Protein AF-A0A7S4MBF4-F1 (afdb_monomer)

Solvent-accessible surface area (backbone atoms only — not comparable to full-atom values): 22181 Å² total; per-residue (Å²): 135,87,85,86,87,81,86,84,89,86,88,86,78,94,76,90,80,79,89,79,80,79,83,77,77,57,89,71,60,64,65,61,73,73,67,73,90,85,76,79,73,52,71,66,57,55,54,51,50,56,58,50,60,76,66,58,73,81,73,91,73,77,92,70,84,78,54,84,60,64,66,53,53,63,68,60,72,78,72,86,78,97,71,60,81,76,58,54,56,60,49,53,54,55,48,51,53,26,52,52,51,59,34,67,72,44,65,94,79,44,48,67,54,55,48,52,41,38,51,69,78,41,70,90,53,80,88,62,77,72,34,63,58,41,31,75,47,39,20,32,95,39,40,41,60,70,76,66,31,73,77,22,17,38,43,20,55,53,41,45,39,48,35,59,70,77,65,42,65,52,65,59,51,43,67,32,96,72,70,50,44,51,44,50,49,39,31,43,45,39,34,28,53,33,25,24,59,66,41,40,94,69,79,90,82,53,99,52,69,46,74,61,61,56,71,68,49,42,50,41,50,54,52,41,42,51,53,56,49,59,61,34,72,78,67,76,79,72,62,93,57,46,64,56,46,52,49,40,46,30,48,48,49,42,50,49,59,51,57,73,64,52,78,80,50,96,86,56,68,69,75,76,48,47,69,54,54,51,51,51,50,53,51,48,54,68,62,39,58,77,67,55,64,82,80,56,45,72,68,61,49,44,50,53,54,49,55,87,66,91,65,72,80,72,84,69,72,77,90,81,78,94,76,93,72,89,82,77,88,77,89,68,86,76,51,70,69,56,59,57,56,71,61,52,79,94,82,74,82,83,81,130

Radius of gyration: 29.99 Å; Cα contacts (8 Å, |Δi|>4): 267; chains: 1; bounding box: 115×47×91 Å

Foldseek 3Di:
DDDDDDDDDDDDDDDDDDDDDDPPDPPVVVVVVPDDDPPCPDPVVVVVVVVVVVPCPDDPDDDDPPPPVVVVVVVVPPDDDDDDPVVVVLVVLLVVLLVVQVAADDCVPQVVLQQLLCCLQPVPDHDDQQDCCCCQQQNAPHSHNSVVCPQRGSVLSVLLSLCSVQFDPSCCVRVVPLRDNLSNLSSLLSNLVCQQLVSDDDDPDDLSHAHHADPVLNVLLSVQLVVVCVVCVVVVDDDSPVLSSLLSNLLSVLLVVVSVVPDPDVPDRSVVCSSVSSVVSSVQVRLQSVVQDPNDDSVSSSVSSNDDDPPPPPPPPPPDDDDDDDDDDDPDPPPVVNVSVVSDDPDDDDDD

Nearest PDB structures (foldseek):
  6n4n-assembly1_F  TM=2.684E-01  e=3.916E-01  synthetic construct
  6xss-assembly1_A  TM=2.206E-01  e=3.225E+00  synthetic construct

Mean predicted aligned error: 15.58 Å

Structure (mmCIF, N/CA/C/O backbone):
data_AF-A0A7S4MBF4-F1
#
_entry.id   AF-A0A7S4MBF4-F1
#
loop_
_atom_site.group_PDB
_atom_site.id
_atom_site.type_symbol
_atom_site.label_atom_id
_atom_site.label_alt_id
_atom_site.label_comp_id
_atom_site.label_asym_id
_atom_site.label_entity_id
_atom_site.label_seq_id
_atom_site.pdbx_PDB_ins_code
_atom_site.Cartn_x
_atom_site.Cartn_y
_atom_site.Cartn_z
_atom_site.occupancy
_atom_site.B_iso_or_equiv
_atom_site.auth_seq_id
_atom_site.auth_comp_id
_atom_site.auth_asym_id
_atom_site.auth_atom_id
_atom_site.pdbx_PDB_model_num
ATOM 1 N N . ASN A 1 1 ? -84.525 -18.326 -4.388 1.00 41.97 1 ASN A N 1
ATOM 2 C CA . ASN A 1 1 ? -83.470 -19.337 -4.591 1.00 41.97 1 ASN A CA 1
ATOM 3 C C . ASN A 1 1 ? -82.241 -18.924 -3.801 1.00 41.97 1 ASN A C 1
ATOM 5 O O . ASN A 1 1 ? -81.716 -17.861 -4.086 1.00 41.97 1 ASN A O 1
ATOM 9 N N . ALA A 1 2 ? -81.863 -19.766 -2.834 1.00 41.44 2 ALA A N 1
ATOM 10 C CA . ALA A 1 2 ? -80.674 -19.737 -1.968 1.00 41.44 2 ALA A CA 1
ATOM 11 C C . ALA A 1 2 ? -80.512 -18.583 -0.943 1.00 41.44 2 ALA A C 1
ATOM 13 O O . ALA A 1 2 ? -80.635 -17.404 -1.248 1.00 41.44 2 ALA A O 1
ATOM 14 N N . GLN A 1 3 ? -80.263 -19.007 0.301 1.00 43.16 3 GLN A N 1
ATOM 15 C CA . GLN A 1 3 ? -80.214 -18.291 1.586 1.00 43.16 3 GLN A CA 1
ATOM 16 C C . GLN A 1 3 ? -78.870 -17.578 1.848 1.00 43.16 3 GLN A C 1
ATOM 18 O O . GLN A 1 3 ? -77.853 -18.014 1.313 1.00 43.16 3 GLN A O 1
ATOM 23 N N . PRO A 1 4 ? -78.807 -16.646 2.821 1.00 53.94 4 PRO A N 1
ATOM 24 C CA . PRO A 1 4 ? -77.643 -16.463 3.683 1.00 53.94 4 PRO A CA 1
ATOM 25 C C . PRO A 1 4 ? -77.884 -17.093 5.070 1.00 53.94 4 PRO A C 1
ATOM 27 O O . PRO A 1 4 ? -78.932 -16.901 5.693 1.00 53.94 4 PRO A O 1
ATOM 30 N N . ALA A 1 5 ? -76.909 -17.870 5.543 1.00 52.69 5 ALA A N 1
ATOM 31 C CA . ALA A 1 5 ? -76.924 -18.529 6.846 1.00 52.69 5 ALA A CA 1
ATOM 32 C C . ALA A 1 5 ? -76.371 -17.624 7.962 1.00 52.69 5 ALA A C 1
ATOM 34 O O . ALA A 1 5 ? -75.546 -16.742 7.735 1.00 52.69 5 ALA A O 1
ATOM 35 N N . ARG A 1 6 ? -76.891 -17.868 9.166 1.00 46.12 6 ARG A N 1
ATOM 36 C CA . ARG A 1 6 ? -76.741 -17.117 10.416 1.00 46.12 6 ARG A CA 1
ATOM 37 C C . ARG A 1 6 ? -75.458 -17.475 11.195 1.00 46.12 6 ARG A C 1
ATOM 39 O O . ARG A 1 6 ? -74.999 -18.610 11.134 1.00 46.12 6 ARG A O 1
ATOM 46 N N . ASN A 1 7 ? -75.005 -16.495 11.988 1.00 46.69 7 ASN A N 1
ATOM 47 C CA . ASN A 1 7 ? -74.306 -16.545 13.298 1.00 46.69 7 ASN A CA 1
ATOM 48 C C . ASN A 1 7 ? -74.719 -17.737 14.207 1.00 46.69 7 ASN A C 1
ATOM 50 O O . ASN A 1 7 ? -75.840 -18.216 14.000 1.00 46.69 7 ASN A O 1
ATOM 54 N N . PRO A 1 8 ? -73.954 -18.166 15.258 1.00 57.12 8 PRO A N 1
ATOM 55 C CA . PRO A 1 8 ? -73.493 -17.273 16.350 1.00 57.12 8 PRO A CA 1
ATOM 56 C C . PRO A 1 8 ? -72.261 -17.682 17.218 1.00 57.12 8 PRO A C 1
ATOM 58 O O . PRO A 1 8 ? -71.715 -18.773 17.113 1.00 57.12 8 PRO A O 1
ATOM 61 N N . ASP A 1 9 ? -71.879 -16.738 18.090 1.00 38.72 9 ASP A N 1
ATOM 62 C CA . ASP A 1 9 ? -71.380 -16.832 19.477 1.00 38.72 9 ASP A CA 1
ATOM 63 C C . ASP A 1 9 ? -70.413 -17.942 19.927 1.00 38.72 9 ASP A C 1
ATOM 65 O O . ASP A 1 9 ? -70.730 -19.129 19.948 1.00 38.72 9 ASP A O 1
ATOM 69 N N . SER A 1 10 ? -69.292 -17.510 20.519 1.00 44.75 10 SER A N 1
ATOM 70 C CA . SER A 1 10 ? -68.669 -18.190 21.665 1.00 44.75 10 SER A CA 1
ATOM 71 C C . SER A 1 10 ? -67.876 -17.200 22.521 1.00 44.75 10 SER A C 1
ATOM 73 O O . SER A 1 10 ? -66.771 -16.779 22.187 1.00 44.75 10 SER A O 1
ATOM 75 N N . SER A 1 11 ? -68.487 -16.838 23.645 1.00 43.69 11 SER A N 1
ATOM 76 C CA . SER A 1 11 ? -67.882 -16.243 24.832 1.00 43.69 11 SER A CA 1
ATOM 77 C C . SER A 1 11 ? -67.424 -17.352 25.792 1.00 43.69 11 SER A C 1
ATOM 79 O O . SER A 1 11 ? -68.138 -18.331 25.974 1.00 43.69 11 SER A O 1
ATOM 81 N N . CYS A 1 12 ? -66.230 -17.198 26.381 1.00 37.75 12 CYS A N 1
ATOM 82 C CA . CYS A 1 12 ? -65.701 -17.794 27.631 1.00 37.75 12 CYS A CA 1
ATOM 83 C C . CYS A 1 12 ? -64.162 -17.737 27.548 1.00 37.75 12 CYS A C 1
ATOM 85 O O . CYS A 1 12 ? -63.598 -18.050 26.513 1.00 37.75 12 CYS A O 1
ATOM 87 N N . GLY A 1 13 ? -63.376 -17.382 28.557 1.00 35.41 13 GLY A N 1
ATOM 88 C CA . GLY A 1 13 ? -63.638 -17.038 29.941 1.00 35.41 13 GLY A CA 1
ATOM 89 C C . GLY A 1 13 ? -62.307 -16.625 30.580 1.00 35.41 13 GLY A C 1
ATOM 90 O O . GLY A 1 13 ? -61.241 -17.131 30.231 1.00 35.41 13 GLY A O 1
ATOM 91 N N . LEU A 1 14 ? -62.392 -15.670 31.499 1.00 39.62 14 LEU A N 1
ATOM 92 C CA . LEU A 1 14 ? -61.330 -15.270 32.414 1.00 39.62 14 LEU A CA 1
ATOM 93 C C . LEU A 1 14 ? -60.914 -16.458 33.294 1.00 39.62 14 LEU A C 1
ATOM 95 O O . LEU A 1 14 ? -61.750 -17.007 34.007 1.00 39.62 14 LEU A O 1
ATOM 99 N N . VAL A 1 15 ? -59.621 -16.787 33.320 1.00 44.25 15 VAL A N 1
ATOM 100 C CA . VAL A 1 15 ? -58.993 -17.490 34.448 1.00 44.25 15 VAL A CA 1
ATOM 101 C C . VAL A 1 15 ? -57.658 -16.818 34.733 1.00 44.25 15 VAL A C 1
ATOM 103 O O . VAL A 1 15 ? -56.730 -16.861 33.927 1.00 44.25 15 VAL A O 1
ATOM 106 N N . GLY A 1 16 ? -57.587 -16.172 35.895 1.00 40.34 16 GLY A N 1
ATOM 107 C CA . GLY A 1 16 ? -56.355 -15.632 36.443 1.00 40.34 16 GLY A CA 1
ATOM 108 C C . GLY A 1 16 ? -55.358 -16.740 36.767 1.00 40.34 16 GLY A C 1
ATOM 109 O O . GLY A 1 16 ? -55.718 -17.793 37.297 1.00 40.34 16 GLY A O 1
ATOM 110 N N . ARG A 1 17 ? -54.081 -16.475 36.492 1.00 38.22 17 ARG A N 1
ATOM 111 C CA . ARG A 1 17 ? -52.974 -17.179 37.132 1.00 38.22 17 ARG A CA 1
ATOM 112 C C . ARG A 1 17 ? -52.051 -16.177 37.797 1.00 38.22 17 ARG A C 1
ATOM 114 O O . ARG A 1 17 ? -51.409 -15.349 37.161 1.00 38.22 17 ARG A O 1
ATOM 121 N N . SER A 1 18 ? -52.067 -16.296 39.112 1.00 38.00 18 SER A N 1
ATOM 122 C CA . SER A 1 18 ? -51.220 -15.667 40.100 1.00 38.00 18 SER A CA 1
ATOM 123 C C . SER A 1 18 ? -49.740 -15.989 39.887 1.00 38.00 18 SER A C 1
ATOM 125 O O . SER A 1 18 ? -49.391 -17.106 39.513 1.00 38.00 18 SER A O 1
ATOM 127 N N . ASN A 1 19 ? -48.907 -14.996 40.204 1.00 43.06 19 ASN A N 1
ATOM 128 C CA . ASN A 1 19 ? -47.578 -15.088 40.811 1.00 43.06 19 ASN A CA 1
ATOM 129 C C . ASN A 1 19 ? -46.829 -16.425 40.682 1.00 43.06 19 ASN A C 1
ATOM 131 O O . ASN A 1 19 ? -47.016 -17.336 41.488 1.00 43.06 19 ASN A O 1
ATOM 135 N N . ALA A 1 20 ? -45.839 -16.446 39.793 1.00 38.22 20 ALA A N 1
ATOM 136 C CA . ALA A 1 20 ? -44.612 -17.202 40.001 1.00 38.22 20 ALA A CA 1
ATOM 137 C C . ALA A 1 20 ? -43.454 -16.205 39.897 1.00 38.22 20 ALA A C 1
ATOM 139 O O . ALA A 1 20 ? -43.226 -15.606 38.848 1.00 38.22 20 ALA A O 1
ATOM 140 N N . GLY A 1 21 ? -42.814 -15.950 41.036 1.00 34.81 21 GLY A N 1
ATOM 141 C CA . GLY A 1 21 ? -41.756 -14.963 41.173 1.00 34.81 21 GLY A CA 1
ATOM 142 C C . GLY A 1 21 ? -40.537 -15.301 40.323 1.00 34.81 21 GLY A C 1
ATOM 143 O O . GLY A 1 21 ? -40.079 -16.442 40.290 1.00 34.81 21 GLY A O 1
ATOM 144 N N . CYS A 1 22 ? -39.980 -14.275 39.683 1.00 37.59 22 CYS A N 1
ATOM 145 C CA . CYS A 1 22 ? -38.589 -14.293 39.261 1.00 37.59 22 CYS A CA 1
ATOM 146 C C . CYS A 1 22 ? -37.708 -14.492 40.504 1.00 37.59 22 CYS A C 1
ATOM 148 O O . CYS A 1 22 ? -37.881 -13.750 41.478 1.00 37.59 22 CYS A O 1
ATOM 150 N N . PRO A 1 23 ? -36.755 -15.437 40.504 1.00 46.22 23 PRO A N 1
ATOM 151 C CA . PRO A 1 23 ? -35.749 -15.466 41.545 1.00 46.22 23 PRO A CA 1
ATOM 152 C C . PRO A 1 23 ? -34.873 -14.224 41.367 1.00 46.22 23 PRO A C 1
ATOM 154 O O . PRO A 1 23 ? -34.089 -14.116 40.426 1.00 46.22 23 PRO A O 1
ATOM 157 N N . MET A 1 24 ? -35.045 -13.261 42.270 1.00 41.22 24 MET A N 1
ATOM 158 C CA . MET A 1 24 ? -34.039 -12.246 42.550 1.00 41.22 24 MET A CA 1
ATOM 159 C C . MET A 1 24 ? -32.752 -12.982 42.918 1.00 41.22 24 MET A C 1
ATOM 161 O O . MET A 1 24 ? -32.659 -13.594 43.982 1.00 41.22 24 MET A O 1
ATOM 165 N N . VAL A 1 25 ? -31.778 -12.956 42.013 1.00 46.97 25 VAL A N 1
ATOM 166 C CA . VAL A 1 25 ? -30.408 -13.372 42.308 1.00 46.97 25 VAL A CA 1
ATOM 167 C C . VAL A 1 25 ? -29.901 -12.445 43.408 1.00 46.97 25 VAL A C 1
ATOM 169 O O . VAL A 1 25 ? -29.912 -11.222 43.260 1.00 46.97 25 VAL A O 1
ATOM 172 N N . ALA A 1 26 ? -29.520 -13.026 44.543 1.00 47.16 26 ALA A N 1
ATOM 173 C CA . ALA A 1 26 ? -28.980 -12.276 45.662 1.00 47.16 26 ALA A CA 1
ATOM 174 C C . ALA A 1 26 ? -27.694 -11.541 45.220 1.00 47.16 26 ALA A C 1
ATOM 176 O O . ALA A 1 26 ? -26.873 -12.135 44.516 1.00 47.16 26 ALA A O 1
ATOM 177 N N . PRO A 1 27 ? -27.442 -10.297 45.677 1.00 46.03 27 PRO A N 1
ATOM 178 C CA . PRO A 1 27 ? -26.229 -9.538 45.340 1.00 46.03 27 PRO A CA 1
ATOM 179 C C . PRO A 1 27 ? -24.900 -10.208 45.741 1.00 46.03 27 PRO A C 1
ATOM 181 O O . PRO A 1 27 ? -23.836 -9.685 45.435 1.00 46.03 27 PRO A O 1
ATOM 184 N N . GLN A 1 28 ? -24.944 -11.357 46.419 1.00 47.41 28 GLN A N 1
ATOM 185 C CA . GLN A 1 28 ? -23.777 -12.109 46.882 1.00 47.41 28 GLN A CA 1
ATOM 186 C C . GLN A 1 28 ? -23.329 -13.216 45.907 1.00 47.41 28 GLN A C 1
ATOM 188 O O . GLN A 1 28 ? -22.220 -13.728 46.045 1.00 47.41 28 GLN A O 1
ATOM 193 N N . ASP A 1 29 ? -24.128 -13.547 44.883 1.00 46.47 29 ASP A N 1
ATOM 194 C CA . ASP A 1 29 ? -23.787 -14.593 43.901 1.00 46.47 29 ASP A CA 1
ATOM 195 C C . ASP A 1 29 ? -23.134 -14.053 42.613 1.00 46.47 29 ASP A C 1
ATOM 197 O O . ASP A 1 29 ? -22.545 -14.819 41.847 1.00 46.47 29 ASP A O 1
ATOM 201 N N . LEU A 1 30 ? -23.118 -12.729 42.409 1.00 44.50 30 LEU A N 1
ATOM 202 C CA . LEU A 1 30 ? -22.388 -12.089 41.302 1.00 44.50 30 LEU A CA 1
ATOM 203 C C . LEU A 1 30 ? -20.880 -11.929 41.602 1.00 44.50 30 LEU A C 1
ATOM 205 O O . LEU A 1 30 ? -20.055 -11.972 40.691 1.00 44.50 30 LEU A O 1
ATOM 209 N N . GLU A 1 31 ? -20.489 -11.846 42.880 1.00 44.31 31 GLU A N 1
ATOM 210 C CA . GLU A 1 31 ? -19.074 -11.801 43.293 1.00 44.31 31 GLU A CA 1
ATOM 211 C C . GLU A 1 31 ? -18.381 -13.176 43.269 1.00 44.31 31 GLU A C 1
ATOM 213 O O . GLU A 1 31 ? -17.149 -13.249 43.220 1.00 44.31 31 GLU A O 1
ATOM 218 N N . ARG A 1 32 ? -19.142 -14.282 43.245 1.00 43.59 32 ARG A N 1
ATOM 219 C CA . ARG A 1 32 ? -18.590 -15.644 43.112 1.00 43.59 32 ARG A CA 1
ATOM 220 C C . ARG A 1 32 ? -18.358 -16.078 41.668 1.00 43.59 32 ARG A C 1
ATOM 222 O O . ARG A 1 32 ? -17.472 -16.898 41.440 1.00 43.59 32 ARG A O 1
ATOM 229 N N . LEU A 1 33 ? -19.071 -15.503 40.699 1.00 38.84 33 LEU A N 1
ATOM 230 C CA . LEU A 1 33 ? -18.873 -15.810 39.277 1.00 38.84 33 LEU A CA 1
ATOM 231 C C . LEU A 1 33 ? -17.697 -15.034 38.645 1.00 38.84 33 LEU A C 1
ATOM 233 O O . LEU A 1 33 ? -17.208 -15.414 37.587 1.00 38.84 33 LEU A O 1
ATOM 237 N N . MET A 1 34 ? -17.195 -13.994 39.322 1.00 41.41 34 MET A N 1
ATOM 238 C CA . MET A 1 34 ? -16.063 -13.154 38.884 1.00 41.41 34 MET A CA 1
ATOM 239 C C . MET A 1 34 ? -14.706 -13.559 39.495 1.00 41.41 34 MET A C 1
ATOM 241 O O . MET A 1 34 ? -13.700 -12.883 39.287 1.00 41.41 34 MET A O 1
ATOM 245 N N . ARG A 1 35 ? -14.634 -14.673 40.240 1.00 40.09 35 ARG A N 1
ATOM 246 C CA . ARG A 1 35 ? -13.381 -15.199 40.816 1.00 40.09 35 ARG A CA 1
ATOM 247 C C . ARG A 1 35 ? -13.009 -16.560 40.228 1.00 40.09 35 ARG A C 1
ATOM 249 O O . ARG A 1 35 ? -12.973 -17.563 40.932 1.00 40.09 35 ARG A O 1
ATOM 256 N N . THR A 1 36 ? -12.654 -16.589 38.947 1.00 35.84 36 THR A N 1
ATOM 257 C CA . THR A 1 36 ? -11.871 -17.695 38.368 1.00 35.84 36 THR A CA 1
ATOM 258 C C . THR A 1 36 ? -10.434 -17.235 38.115 1.00 35.84 36 THR A C 1
ATOM 260 O O . THR A 1 36 ? -10.228 -16.321 37.313 1.00 35.84 36 THR A O 1
ATOM 263 N N . PRO A 1 37 ? -9.410 -17.844 38.740 1.00 34.53 37 PRO A N 1
ATOM 264 C CA . PRO A 1 37 ? -8.024 -17.516 38.450 1.00 34.53 37 PRO A CA 1
ATOM 265 C C . PRO A 1 37 ? -7.559 -18.322 37.231 1.00 34.53 37 PRO A C 1
ATOM 267 O O . PRO A 1 37 ? -7.074 -19.442 37.366 1.00 34.53 37 PRO A O 1
ATOM 270 N N . SER A 1 38 ? -7.671 -17.751 36.031 1.00 35.03 38 SER A N 1
ATOM 271 C CA . SER A 1 38 ? -6.979 -18.270 34.840 1.00 35.03 38 SER A CA 1
ATOM 272 C C . SER A 1 38 ? -5.810 -17.360 34.466 1.00 35.03 38 SER A C 1
ATOM 274 O O . SER A 1 38 ? -5.775 -16.708 33.429 1.00 35.03 38 SER A O 1
ATOM 276 N N . LYS A 1 39 ? -4.825 -17.307 35.364 1.00 46.84 39 LYS A N 1
ATOM 277 C CA . LYS A 1 39 ? -3.433 -16.984 35.034 1.00 46.84 39 LYS A CA 1
ATOM 278 C C . LYS A 1 39 ? -2.575 -18.132 35.536 1.00 46.84 39 LYS A C 1
ATOM 280 O O . LYS A 1 39 ? -1.879 -18.024 36.539 1.00 46.84 39 LYS A O 1
ATOM 285 N N . ARG A 1 40 ? -2.643 -19.268 34.843 1.00 41.28 40 ARG A N 1
ATOM 286 C CA . ARG A 1 40 ? -1.636 -20.322 34.986 1.00 41.28 40 ARG A CA 1
ATOM 287 C C . ARG A 1 40 ? -0.568 -20.101 33.921 1.00 41.28 40 ARG A C 1
ATOM 289 O O . ARG A 1 40 ? -0.413 -20.886 32.994 1.00 41.28 40 ARG A O 1
ATOM 296 N N . MET A 1 41 ? 0.152 -18.990 34.057 1.00 43.00 41 MET A N 1
ATOM 297 C CA . MET A 1 41 ? 1.450 -18.849 33.413 1.00 43.00 41 MET A CA 1
ATOM 298 C C . MET A 1 41 ? 2.350 -19.886 34.088 1.00 43.00 41 MET A C 1
ATOM 300 O O . MET A 1 41 ? 2.474 -19.920 35.314 1.00 43.00 41 MET A O 1
ATOM 304 N N . SER A 1 42 ? 2.827 -20.850 33.308 1.00 45.53 42 SER A N 1
ATOM 305 C CA . SER A 1 42 ? 3.509 -22.026 33.837 1.00 45.53 42 SER A CA 1
ATOM 306 C C . SER A 1 42 ? 4.733 -21.583 34.642 1.00 45.53 42 SER A C 1
ATOM 308 O O . SER A 1 42 ? 5.549 -20.817 34.142 1.00 45.53 42 SER A O 1
ATOM 310 N N . ARG A 1 43 ? 4.891 -22.071 35.880 1.00 48.81 43 ARG A N 1
ATOM 311 C CA . ARG A 1 43 ? 6.037 -21.771 36.769 1.00 48.81 43 ARG A CA 1
ATOM 312 C C . ARG A 1 43 ? 7.391 -22.072 36.100 1.00 48.81 43 ARG A C 1
ATOM 314 O O . ARG A 1 43 ? 8.407 -21.508 36.478 1.00 48.81 43 ARG A O 1
ATOM 321 N N . LYS A 1 44 ? 7.373 -22.921 35.067 1.00 47.44 44 LYS A N 1
ATOM 322 C CA . LYS A 1 44 ? 8.494 -23.213 34.170 1.00 47.44 44 LYS A CA 1
ATOM 323 C C . LYS A 1 44 ? 8.905 -22.015 33.296 1.00 47.44 44 LYS A C 1
ATOM 325 O O . LYS A 1 44 ? 10.089 -21.783 33.136 1.00 47.44 44 LYS A O 1
ATOM 330 N N . LEU A 1 45 ? 7.942 -21.227 32.816 1.00 46.91 45 LEU A N 1
ATOM 331 C CA . LEU A 1 45 ? 8.154 -20.035 31.985 1.00 46.91 45 LEU A CA 1
ATOM 332 C C . LEU A 1 45 ? 8.682 -18.852 32.813 1.00 46.91 45 LEU A C 1
ATOM 334 O O . LEU A 1 45 ? 9.549 -18.129 32.351 1.00 46.91 45 LEU A O 1
ATOM 338 N N . MET A 1 46 ? 8.230 -18.704 34.064 1.00 53.97 46 MET A N 1
ATOM 339 C CA . MET A 1 46 ? 8.808 -17.731 35.008 1.00 53.97 46 MET A CA 1
ATOM 340 C C . MET A 1 46 ? 10.264 -18.067 35.357 1.00 53.97 46 MET A C 1
ATOM 342 O O . MET A 1 46 ? 11.118 -17.193 35.322 1.00 53.97 46 MET A O 1
ATOM 346 N N . LEU A 1 47 ? 10.566 -19.343 35.617 1.00 58.34 47 LEU A N 1
ATOM 347 C CA . LEU A 1 47 ? 11.939 -19.772 35.903 1.00 58.34 47 LEU A CA 1
ATOM 348 C C . LEU A 1 47 ? 12.855 -19.703 34.668 1.00 58.34 47 LEU A C 1
ATOM 350 O O . LEU A 1 47 ? 14.056 -19.518 34.826 1.00 58.34 47 LEU A O 1
ATOM 354 N N . GLU A 1 48 ? 12.316 -19.829 33.451 1.00 51.66 48 GLU A N 1
ATOM 355 C CA . GLU A 1 48 ? 13.069 -19.637 32.201 1.00 51.66 48 GLU A CA 1
ATOM 356 C C . GLU A 1 48 ? 13.338 -18.152 31.898 1.00 51.66 48 GLU A C 1
ATOM 358 O O . GLU A 1 48 ? 14.414 -17.838 31.394 1.00 51.66 48 GLU A O 1
ATOM 363 N N . VAL A 1 49 ? 12.428 -17.239 32.264 1.00 48.75 49 VAL A N 1
ATOM 364 C CA . VAL A 1 49 ? 12.640 -15.781 32.161 1.00 48.75 49 VAL A CA 1
ATOM 365 C C . VAL A 1 49 ? 13.677 -15.304 33.187 1.00 48.75 49 VAL A C 1
ATOM 367 O O . VAL A 1 49 ? 14.643 -14.649 32.800 1.00 48.75 49 VAL A O 1
ATOM 370 N N . ASP A 1 50 ? 13.590 -15.743 34.446 1.00 51.81 50 ASP A N 1
ATOM 371 C CA . ASP A 1 50 ? 14.577 -15.399 35.487 1.00 51.81 50 ASP A CA 1
ATOM 372 C C . ASP A 1 50 ? 15.970 -16.011 35.194 1.00 51.81 50 ASP A C 1
ATOM 374 O O . ASP A 1 50 ? 17.022 -15.423 35.477 1.00 51.81 50 ASP A O 1
ATOM 378 N N . ALA A 1 51 ? 16.013 -17.199 34.574 1.00 52.44 51 ALA A N 1
ATOM 379 C CA . ALA A 1 51 ? 17.254 -17.828 34.108 1.00 52.44 51 ALA A CA 1
ATOM 380 C C . ALA A 1 51 ? 17.851 -17.154 32.857 1.00 52.44 51 ALA A C 1
ATOM 382 O O . ALA A 1 51 ? 19.048 -17.311 32.596 1.00 52.44 51 ALA A O 1
ATOM 383 N N . TYR A 1 52 ? 17.042 -16.417 32.090 1.00 44.12 52 TYR A N 1
ATOM 384 C CA . TYR A 1 52 ? 17.496 -15.606 30.963 1.00 44.12 52 TYR A CA 1
ATOM 385 C C . TYR A 1 52 ? 18.041 -14.257 31.450 1.00 44.12 52 TYR A C 1
ATOM 387 O O . TYR A 1 52 ? 19.140 -13.870 31.059 1.00 44.12 52 TYR A O 1
ATOM 395 N N . GLU A 1 53 ? 17.362 -13.597 32.392 1.00 47.00 53 GLU A N 1
ATOM 396 C CA . GLU A 1 53 ? 17.812 -12.324 32.977 1.00 47.00 53 GLU A CA 1
ATOM 397 C C . GLU A 1 53 ? 19.092 -12.468 33.816 1.00 47.00 53 GLU A C 1
ATOM 399 O O . GLU A 1 53 ? 19.978 -11.619 33.748 1.00 47.00 53 GLU A O 1
ATOM 404 N N . SER A 1 54 ? 19.272 -13.586 34.529 1.00 48.34 54 SER A N 1
ATOM 405 C CA . SER A 1 54 ? 20.489 -13.835 35.325 1.00 48.34 54 SER A CA 1
ATOM 406 C C . SER A 1 54 ? 21.734 -14.210 34.506 1.00 48.34 54 SER A C 1
ATOM 408 O O . SER A 1 54 ? 22.847 -14.187 35.038 1.00 48.34 54 SER A O 1
ATOM 410 N N . LYS A 1 55 ? 21.587 -14.536 33.212 1.00 44.69 55 LYS A N 1
ATOM 411 C CA . LYS A 1 55 ? 22.708 -14.878 32.313 1.00 44.69 55 LYS A CA 1
ATOM 412 C C . LYS A 1 55 ? 23.130 -13.747 31.378 1.00 44.69 55 LYS A C 1
ATOM 414 O O . LYS A 1 55 ? 24.165 -13.872 30.721 1.00 44.69 55 LYS A O 1
ATOM 419 N N . VAL A 1 56 ? 22.409 -12.628 31.354 1.00 40.84 56 VAL A N 1
ATOM 420 C CA . VAL A 1 56 ? 22.821 -11.434 30.609 1.00 40.84 56 VAL A CA 1
ATOM 421 C C . VAL A 1 56 ? 23.649 -10.542 31.530 1.00 40.84 56 VAL A C 1
ATOM 423 O O . VAL A 1 56 ? 23.165 -9.613 32.166 1.00 40.84 56 VAL A O 1
ATOM 426 N N . LYS A 1 57 ? 24.950 -10.831 31.596 1.00 37.78 57 LYS A N 1
ATOM 427 C CA . LYS A 1 57 ? 25.936 -9.837 32.027 1.00 37.78 57 LYS A CA 1
ATOM 428 C C . LYS A 1 57 ? 25.883 -8.699 30.995 1.00 37.78 57 LYS A C 1
ATOM 430 O O . LYS A 1 57 ? 26.064 -9.005 29.814 1.00 37.78 57 LYS A O 1
ATOM 435 N N . PRO A 1 58 ? 25.622 -7.434 31.370 1.00 36.88 58 PRO A N 1
ATOM 436 C CA . PRO A 1 58 ? 25.557 -6.368 30.383 1.00 36.88 58 PRO A CA 1
ATOM 437 C C . PRO A 1 58 ? 26.940 -6.247 29.730 1.00 36.88 58 PRO A C 1
ATOM 439 O O . PRO A 1 58 ? 27.936 -6.091 30.449 1.00 36.88 58 PRO A O 1
ATOM 442 N N . PRO A 1 59 ? 27.059 -6.369 28.395 1.00 40.25 59 PRO A N 1
ATOM 443 C CA . PRO A 1 59 ? 28.266 -5.917 27.740 1.00 40.25 59 PRO A CA 1
ATOM 444 C C . PRO A 1 59 ? 28.341 -4.405 27.945 1.00 40.25 59 PRO A C 1
ATOM 446 O O . PRO A 1 59 ? 27.327 -3.713 27.955 1.00 40.25 59 PRO A O 1
ATOM 449 N N . ASN A 1 60 ? 29.553 -3.914 28.152 1.00 44.31 60 ASN A N 1
ATOM 450 C CA . ASN A 1 60 ? 29.870 -2.497 28.189 1.00 44.31 60 ASN A CA 1
ATOM 451 C C . ASN A 1 60 ? 29.387 -1.875 26.863 1.00 44.31 60 ASN A C 1
ATOM 453 O O . ASN A 1 60 ? 30.025 -2.079 25.830 1.00 44.31 60 ASN A O 1
ATOM 457 N N . VAL A 1 61 ? 28.226 -1.216 26.867 1.00 37.44 61 VAL A N 1
ATOM 458 C CA . VAL A 1 61 ? 27.704 -0.486 25.707 1.00 37.44 61 VAL A CA 1
ATOM 459 C C . VAL A 1 61 ? 28.263 0.933 25.807 1.00 37.44 61 VAL A C 1
ATOM 461 O O . VAL A 1 61 ? 27.936 1.622 26.771 1.00 37.44 61 VAL A O 1
ATOM 464 N N . PRO A 1 62 ? 29.129 1.377 24.880 1.00 42.31 62 PRO A N 1
ATOM 465 C CA . PRO A 1 62 ? 29.410 2.797 24.745 1.00 42.31 62 PRO A CA 1
ATOM 466 C C . PRO A 1 62 ? 28.136 3.490 24.255 1.00 42.31 62 PRO A C 1
ATOM 468 O O . PRO A 1 62 ? 27.475 2.983 23.346 1.00 42.31 62 PRO A O 1
ATOM 471 N N . ASP A 1 63 ? 27.797 4.619 24.875 1.00 43.34 63 ASP A N 1
ATOM 472 C CA . ASP A 1 63 ? 26.647 5.454 24.532 1.00 43.34 63 ASP A CA 1
ATOM 473 C C . ASP A 1 63 ? 26.569 5.685 23.016 1.00 43.34 63 ASP A C 1
ATOM 475 O O . ASP A 1 63 ? 27.384 6.394 22.426 1.00 43.34 63 ASP A O 1
ATOM 479 N N . ALA A 1 64 ? 25.581 5.060 22.382 1.00 38.81 64 ALA A N 1
ATOM 480 C CA . ALA A 1 64 ? 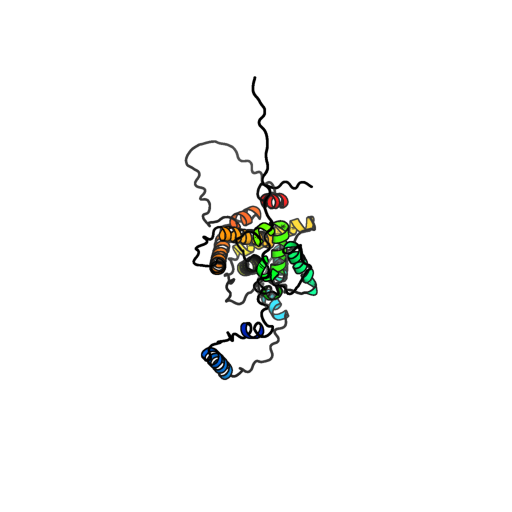25.245 5.271 20.985 1.00 38.81 64 ALA A CA 1
ATOM 481 C C . ALA A 1 64 ? 23.750 5.575 20.900 1.00 38.81 64 ALA A C 1
ATOM 483 O O . ALA A 1 64 ? 22.931 4.734 20.526 1.00 38.81 64 ALA A O 1
ATOM 484 N N . GLU A 1 65 ? 23.396 6.813 21.241 1.00 37.78 65 GLU A N 1
ATOM 485 C CA . GLU A 1 65 ? 22.269 7.465 20.590 1.00 37.78 65 GLU A CA 1
ATOM 486 C C . GLU A 1 65 ? 22.584 7.517 19.091 1.00 37.78 65 GLU A C 1
ATOM 488 O O . GLU A 1 65 ? 23.333 8.372 18.615 1.00 37.78 65 GLU A O 1
ATOM 493 N N . ALA A 1 66 ? 22.057 6.560 18.329 1.00 42.28 66 ALA A N 1
ATOM 494 C CA . ALA A 1 66 ? 22.050 6.669 16.881 1.00 42.28 66 ALA A CA 1
ATOM 495 C C . ALA A 1 66 ? 21.124 7.836 16.511 1.00 42.28 66 ALA A C 1
ATOM 497 O O . ALA A 1 66 ? 19.903 7.692 16.438 1.00 42.28 66 ALA A O 1
ATOM 498 N N . SER A 1 67 ? 21.732 9.011 16.334 1.00 44.44 67 SER A N 1
ATOM 499 C CA . SER A 1 67 ? 21.091 10.211 15.806 1.00 44.44 67 SER A CA 1
ATOM 500 C C . SER A 1 67 ? 20.341 9.868 14.508 1.00 44.44 67 SER A C 1
ATOM 502 O O . SER A 1 67 ? 20.887 9.134 13.674 1.00 44.44 67 SER A O 1
ATOM 504 N N . PRO A 1 68 ? 19.140 10.431 14.266 1.00 45.47 68 PRO A N 1
ATOM 505 C CA . PRO A 1 68 ? 18.399 10.292 13.007 1.00 45.47 68 PRO A CA 1
ATOM 506 C C . PRO A 1 68 ? 19.216 10.589 11.732 1.00 45.47 68 PRO A C 1
ATOM 508 O O . PRO A 1 68 ? 18.810 10.200 10.639 1.00 45.47 68 PRO A O 1
ATOM 511 N N . GLN A 1 69 ? 20.374 11.247 11.856 1.00 44.28 69 GLN A N 1
ATOM 512 C CA . GLN A 1 69 ? 21.320 11.503 10.765 1.00 44.28 69 GLN A CA 1
ATOM 513 C C . GLN A 1 69 ? 22.009 10.241 10.216 1.00 44.28 69 GLN A C 1
ATOM 515 O O . GLN A 1 69 ? 22.232 10.168 9.011 1.00 44.28 69 GLN A O 1
ATOM 520 N N . SER A 1 70 ? 22.249 9.210 11.035 1.00 43.84 70 SER A N 1
ATOM 521 C CA . SER A 1 70 ? 22.982 8.001 10.609 1.00 43.84 70 SER A CA 1
ATOM 522 C C . SER A 1 70 ? 22.277 7.222 9.489 1.00 43.84 70 SER A C 1
ATOM 524 O O . SER A 1 70 ? 22.941 6.602 8.666 1.00 43.84 70 SER A O 1
ATOM 526 N N . ILE A 1 71 ? 20.943 7.281 9.416 1.00 49.88 71 ILE A N 1
ATOM 527 C CA . ILE A 1 71 ? 20.164 6.627 8.351 1.00 49.88 71 ILE A CA 1
ATOM 528 C C . ILE A 1 71 ? 20.223 7.438 7.044 1.00 49.88 71 ILE A C 1
ATOM 530 O O . ILE A 1 71 ? 20.157 6.860 5.960 1.00 49.88 71 ILE A O 1
ATOM 534 N N . LEU A 1 72 ? 20.368 8.769 7.123 1.00 49.59 72 LEU A N 1
ATOM 535 C CA . LEU A 1 72 ? 20.566 9.614 5.941 1.00 49.59 72 LEU A CA 1
ATOM 536 C C . LEU A 1 72 ? 21.945 9.375 5.308 1.00 49.59 72 LEU A C 1
ATOM 538 O O . LEU A 1 72 ? 22.052 9.340 4.082 1.00 49.59 72 LEU A O 1
ATOM 542 N N . ASP A 1 73 ? 22.978 9.167 6.125 1.00 43.59 73 ASP A N 1
ATOM 543 C CA . ASP A 1 73 ? 24.360 9.013 5.656 1.00 43.59 73 ASP A CA 1
ATOM 544 C C . ASP A 1 73 ? 24.589 7.704 4.871 1.00 43.59 73 ASP A C 1
ATOM 546 O O . ASP A 1 73 ? 25.333 7.690 3.881 1.00 43.59 73 ASP A O 1
ATOM 550 N N . ASP A 1 74 ? 23.869 6.632 5.221 1.00 52.69 74 ASP A N 1
ATOM 551 C CA . ASP A 1 74 ? 23.877 5.362 4.478 1.00 52.69 74 ASP A CA 1
ATOM 552 C C . ASP A 1 74 ? 23.194 5.479 3.104 1.00 52.69 74 ASP A C 1
ATOM 554 O O . ASP A 1 74 ? 23.610 4.843 2.132 1.00 52.69 74 ASP A O 1
ATOM 558 N N . VAL A 1 75 ? 22.168 6.331 2.987 1.00 54.72 75 VAL A N 1
ATOM 559 C CA . VAL A 1 75 ? 21.497 6.614 1.706 1.00 54.72 75 VAL A CA 1
ATOM 560 C C . VAL A 1 75 ? 22.389 7.465 0.792 1.00 54.72 75 VAL A C 1
ATOM 562 O O . VAL A 1 75 ? 22.345 7.309 -0.429 1.00 54.72 75 VAL A O 1
ATOM 565 N N . ILE A 1 76 ? 23.224 8.336 1.366 1.00 50.97 76 ILE A N 1
ATOM 566 C CA . ILE A 1 76 ? 24.111 9.246 0.626 1.00 50.97 76 ILE A CA 1
ATOM 567 C C . ILE A 1 76 ? 25.396 8.539 0.146 1.00 50.97 76 ILE A C 1
ATOM 569 O O . ILE A 1 76 ? 25.886 8.835 -0.947 1.00 50.97 76 ILE A O 1
ATOM 573 N N . SER A 1 77 ? 25.930 7.570 0.899 1.00 49.34 77 SER A N 1
ATOM 574 C CA . SER A 1 77 ? 27.223 6.926 0.588 1.00 49.34 77 SER A CA 1
ATOM 575 C C . SER A 1 77 ? 27.215 5.957 -0.608 1.00 49.34 77 SER A C 1
ATOM 577 O O . SER A 1 77 ? 28.279 5.591 -1.107 1.00 49.34 77 SER A O 1
ATOM 579 N N . ALA A 1 78 ? 26.051 5.555 -1.129 1.00 47.28 78 ALA A N 1
ATOM 580 C CA . ALA A 1 78 ? 25.950 4.522 -2.170 1.00 47.28 78 ALA A CA 1
ATOM 581 C C . ALA A 1 78 ? 26.096 5.018 -3.631 1.00 47.28 78 ALA A C 1
ATOM 583 O O . ALA A 1 78 ? 25.933 4.231 -4.565 1.00 47.28 78 ALA A O 1
ATOM 584 N N . SER A 1 79 ? 26.396 6.297 -3.883 1.00 43.50 79 SER A N 1
ATOM 585 C CA . SER A 1 79 ? 26.274 6.880 -5.233 1.00 43.50 79 SER A CA 1
ATOM 586 C C . SER A 1 79 ? 27.497 7.664 -5.720 1.00 43.50 79 SER A C 1
ATOM 588 O O . SER A 1 79 ? 27.486 8.894 -5.739 1.00 43.50 79 SER A O 1
ATOM 590 N N . HIS A 1 80 ? 28.521 6.974 -6.236 1.00 43.97 80 HIS A N 1
ATOM 591 C CA . HIS A 1 80 ? 29.552 7.612 -7.069 1.00 43.97 80 HIS A CA 1
ATOM 592 C C . HIS A 1 80 ? 29.861 6.840 -8.362 1.00 43.97 80 HIS A C 1
ATOM 594 O O . HIS A 1 80 ? 30.707 5.948 -8.390 1.00 43.97 80 HIS A O 1
ATOM 600 N N . PRO A 1 81 ? 29.259 7.278 -9.482 1.00 45.66 81 PRO A N 1
ATOM 601 C CA . PRO A 1 81 ? 29.968 7.287 -10.757 1.00 45.66 81 PRO A CA 1
ATOM 602 C C . PRO A 1 81 ? 29.864 8.642 -11.490 1.00 45.66 81 PRO A C 1
ATOM 604 O O . PRO A 1 81 ? 28.836 9.314 -11.505 1.00 45.66 81 PRO A O 1
ATOM 607 N N . LYS A 1 82 ? 30.958 9.030 -12.156 1.00 52.22 82 LYS A N 1
ATOM 608 C CA . LYS A 1 82 ? 31.103 10.257 -12.965 1.00 52.22 82 LYS A CA 1
ATOM 609 C C . LYS A 1 82 ? 30.200 10.225 -14.218 1.00 52.22 82 LYS A C 1
ATOM 611 O O . LYS A 1 82 ? 30.600 9.570 -15.178 1.00 52.22 82 LYS A O 1
ATOM 616 N N . LYS A 1 83 ? 29.044 10.922 -14.283 1.00 40.62 83 LYS A N 1
ATOM 617 C CA . LYS A 1 83 ? 28.248 11.083 -15.538 1.00 40.62 83 LYS A CA 1
ATOM 618 C C . LYS A 1 83 ? 27.436 12.394 -15.677 1.00 40.62 83 LYS A C 1
ATOM 620 O O . LYS A 1 83 ? 27.001 13.003 -14.711 1.00 40.62 83 LYS A O 1
ATOM 625 N N . SER A 1 84 ? 27.235 12.760 -16.952 1.00 52.94 84 SER A N 1
ATOM 626 C CA . SER A 1 84 ? 26.485 13.864 -17.594 1.00 52.94 84 SER A CA 1
ATOM 627 C C . SER A 1 84 ? 25.189 14.368 -16.926 1.00 52.94 84 SER A C 1
ATOM 629 O O . SER A 1 84 ? 24.442 13.572 -16.367 1.00 52.94 84 SER A O 1
ATOM 631 N N . LYS A 1 85 ? 24.840 15.655 -17.137 1.00 56.53 85 LYS A N 1
ATOM 632 C CA . LYS A 1 85 ? 23.688 16.400 -16.558 1.00 56.53 85 LYS A CA 1
ATOM 633 C C . LYS A 1 85 ? 22.333 15.657 -16.479 1.00 56.53 85 LYS A C 1
ATOM 635 O O . LYS A 1 85 ? 21.610 15.872 -15.514 1.00 56.53 85 LYS A O 1
ATOM 640 N N . LYS A 1 86 ? 21.985 14.762 -17.419 1.00 54.06 86 LYS A N 1
ATOM 641 C CA . LYS A 1 86 ? 20.743 13.950 -17.342 1.00 54.06 86 LYS A CA 1
ATOM 642 C C . LYS A 1 86 ? 20.739 12.929 -16.191 1.00 54.06 86 LYS A C 1
ATOM 644 O O . LYS A 1 86 ? 19.677 12.591 -15.691 1.00 54.06 86 LYS A O 1
ATOM 649 N N . SER A 1 87 ? 21.910 12.475 -15.742 1.00 58.81 87 SER A N 1
ATOM 650 C CA . SER A 1 87 ? 22.055 11.523 -14.631 1.00 58.81 87 SER A CA 1
ATOM 651 C C . SER A 1 87 ? 21.723 12.139 -13.269 1.00 58.81 87 SER A C 1
ATOM 653 O O . SER A 1 87 ? 21.308 11.424 -12.363 1.00 58.81 87 SER A O 1
ATOM 655 N N . ALA A 1 88 ? 21.908 13.454 -13.111 1.00 63.12 88 ALA A N 1
ATOM 656 C CA . ALA A 1 88 ? 21.733 14.130 -11.827 1.00 63.12 88 ALA A CA 1
ATOM 657 C C . ALA A 1 88 ? 20.251 14.279 -11.436 1.00 63.12 88 ALA A C 1
ATOM 659 O O . ALA A 1 88 ? 19.899 14.088 -10.277 1.00 63.12 88 ALA A O 1
ATOM 660 N N . SER A 1 89 ? 19.369 14.553 -12.405 1.00 64.12 89 SER A N 1
ATOM 661 C CA . SER A 1 89 ? 17.929 14.736 -12.156 1.00 64.12 89 SER A CA 1
ATOM 662 C C . SER A 1 89 ? 17.239 13.436 -11.716 1.00 64.12 89 SER A C 1
ATOM 664 O O . SER A 1 89 ? 16.526 13.436 -10.716 1.00 64.12 89 SER A O 1
ATOM 666 N N . THR A 1 90 ? 17.523 12.305 -12.375 1.00 68.25 90 THR A N 1
ATOM 667 C CA . THR A 1 90 ? 16.999 10.988 -11.959 1.00 68.25 90 THR A CA 1
ATOM 668 C C . THR A 1 90 ? 17.497 10.587 -10.568 1.00 68.25 90 THR A C 1
ATOM 670 O O . THR A 1 90 ? 16.763 9.965 -9.804 1.00 68.25 90 THR A O 1
ATOM 673 N N . SER A 1 91 ? 18.721 10.987 -10.208 1.00 79.06 91 SER A N 1
ATOM 674 C CA . SER A 1 91 ? 19.271 10.757 -8.870 1.00 79.06 91 SER A CA 1
ATOM 675 C C . SER A 1 91 ? 18.548 11.570 -7.792 1.00 79.06 91 SER A C 1
ATOM 677 O O . SER A 1 91 ? 18.281 11.037 -6.719 1.00 79.06 91 SER A O 1
ATOM 679 N N . ALA A 1 92 ? 18.214 12.836 -8.064 1.00 86.25 92 ALA A N 1
ATOM 680 C CA . ALA A 1 92 ? 17.511 13.699 -7.113 1.00 86.25 92 ALA A CA 1
ATOM 681 C C . ALA A 1 92 ? 16.070 13.228 -6.867 1.00 86.25 92 ALA A C 1
ATOM 683 O O . ALA A 1 92 ? 15.653 13.124 -5.716 1.00 86.25 92 ALA A O 1
ATOM 684 N N . LEU A 1 93 ? 15.343 12.866 -7.930 1.00 86.69 93 LEU A N 1
ATOM 685 C CA . LEU A 1 93 ? 13.997 12.303 -7.803 1.00 86.69 93 LEU A CA 1
ATOM 686 C C . LEU A 1 93 ? 14.014 10.986 -7.014 1.00 86.69 93 LEU A C 1
ATOM 688 O O . LEU A 1 93 ? 13.227 10.803 -6.090 1.00 86.69 93 LEU A O 1
ATOM 692 N N . GLY A 1 94 ? 14.956 10.092 -7.333 1.00 89.38 94 GLY A N 1
ATOM 693 C CA . GLY A 1 94 ? 15.113 8.834 -6.606 1.00 89.38 94 GLY A CA 1
ATOM 694 C C . GLY A 1 94 ? 15.464 9.030 -5.128 1.00 89.38 94 GLY A C 1
ATOM 695 O O . GLY A 1 94 ? 15.048 8.228 -4.297 1.00 89.38 94 GLY A O 1
ATOM 696 N N . LEU A 1 95 ? 16.210 10.082 -4.774 1.00 90.94 95 LEU A N 1
ATOM 697 C CA . LEU A 1 95 ? 16.465 10.440 -3.376 1.00 90.94 95 LEU A CA 1
ATOM 698 C C . LEU A 1 95 ? 15.201 10.982 -2.696 1.00 90.94 95 LEU A C 1
ATOM 700 O O . LEU A 1 95 ? 14.884 10.543 -1.596 1.00 90.94 95 LEU A O 1
ATOM 704 N N . GLY A 1 96 ? 14.462 11.877 -3.357 1.00 92.19 96 GLY A N 1
ATOM 705 C CA . GLY A 1 96 ? 13.203 12.422 -2.843 1.00 92.19 96 GLY A CA 1
ATOM 706 C C . GLY A 1 96 ? 12.187 11.326 -2.521 1.00 92.19 96 GLY A C 1
ATOM 707 O O . GLY A 1 96 ? 11.665 11.283 -1.410 1.00 92.19 96 GLY A O 1
ATOM 708 N N . LEU A 1 97 ? 12.003 10.373 -3.438 1.00 93.75 97 LEU A N 1
ATOM 709 C CA . LEU A 1 97 ? 11.118 9.230 -3.220 1.00 93.75 97 LEU A CA 1
ATOM 710 C C . LEU A 1 97 ? 11.570 8.357 -2.040 1.00 93.75 97 LEU A C 1
ATOM 712 O O . LEU A 1 97 ? 10.743 7.907 -1.250 1.00 93.75 97 LEU A O 1
ATOM 716 N N . ARG A 1 98 ? 12.879 8.113 -1.894 1.00 93.88 98 ARG A N 1
ATOM 717 C CA . ARG A 1 98 ? 13.414 7.362 -0.745 1.00 93.88 98 ARG A CA 1
ATOM 718 C C . ARG A 1 98 ? 13.172 8.086 0.571 1.00 93.88 98 ARG A C 1
ATOM 720 O O . ARG A 1 98 ? 12.786 7.437 1.536 1.00 93.88 98 ARG A O 1
ATOM 727 N N . LEU A 1 99 ? 13.370 9.403 0.609 1.00 93.75 99 LEU A N 1
ATOM 728 C CA . LEU A 1 99 ? 13.092 10.219 1.793 1.00 93.75 99 LEU A CA 1
ATOM 729 C C . LEU A 1 99 ? 11.605 10.175 2.161 1.00 93.75 99 LEU A C 1
ATOM 731 O O . LEU A 1 99 ? 11.286 10.002 3.333 1.00 93.75 99 LEU A O 1
ATOM 735 N N . GLU A 1 100 ? 10.708 10.247 1.176 1.00 93.88 100 GLU A N 1
ATOM 736 C CA . GLU A 1 100 ? 9.264 10.100 1.392 1.00 93.88 100 GLU A CA 1
ATOM 737 C C . GLU A 1 100 ? 8.909 8.710 1.938 1.00 93.88 100 GLU A C 1
ATOM 739 O O . GLU A 1 100 ? 8.200 8.598 2.937 1.00 93.88 100 GLU A O 1
ATOM 744 N N . CYS A 1 101 ? 9.441 7.640 1.335 1.00 94.69 101 CYS A N 1
ATOM 745 C CA . CYS A 1 101 ? 9.235 6.277 1.830 1.00 94.69 101 CYS A CA 1
ATOM 746 C C . CYS A 1 101 ? 9.781 6.110 3.253 1.00 94.69 101 CYS A C 1
ATOM 748 O O . CYS A 1 101 ? 9.223 5.358 4.052 1.00 94.69 101 CYS A O 1
ATOM 750 N N . ALA A 1 102 ? 10.880 6.803 3.563 1.00 94.00 102 ALA A N 1
ATOM 751 C CA . ALA A 1 102 ? 11.560 6.735 4.841 1.00 94.00 102 ALA A CA 1
ATOM 752 C C . ALA A 1 102 ? 10.922 7.590 5.944 1.00 94.00 102 ALA A C 1
ATOM 754 O O . ALA A 1 102 ? 11.283 7.393 7.109 1.00 94.00 102 ALA A O 1
ATOM 755 N N . GLU A 1 103 ? 9.990 8.483 5.612 1.00 95.12 103 GLU A N 1
ATOM 756 C CA . GLU A 1 103 ? 9.345 9.394 6.555 1.00 95.12 103 GLU A CA 1
ATOM 757 C C . GLU A 1 103 ? 8.609 8.621 7.656 1.00 95.12 103 GLU A C 1
ATOM 759 O O . GLU A 1 103 ? 7.630 7.915 7.403 1.00 95.12 103 GLU A O 1
ATOM 764 N N . LEU A 1 104 ? 9.083 8.763 8.897 1.00 95.88 104 LEU A N 1
ATOM 765 C CA . LEU A 1 104 ? 8.428 8.196 10.072 1.00 95.88 104 LEU A CA 1
ATOM 766 C C . LEU A 1 104 ? 7.064 8.850 10.301 1.00 95.88 104 LEU A C 1
ATOM 768 O O . LEU A 1 104 ? 6.840 10.009 9.953 1.00 95.88 104 LEU A O 1
ATOM 772 N N . PHE A 1 105 ? 6.157 8.103 10.932 1.00 96.62 105 PHE A N 1
ATOM 773 C CA . PHE A 1 105 ? 4.905 8.688 11.386 1.00 96.62 105 PHE A CA 1
ATOM 774 C C . PHE A 1 105 ? 5.193 9.783 12.422 1.00 96.62 105 PHE A C 1
ATOM 776 O O . PHE A 1 105 ? 5.861 9.555 13.428 1.00 96.62 105 PHE A O 1
ATOM 783 N N . ASP A 1 106 ? 4.651 10.959 12.146 1.00 97.31 106 ASP A N 1
ATOM 784 C CA . ASP A 1 106 ? 4.696 12.158 12.980 1.00 97.31 106 ASP A CA 1
ATOM 785 C C . ASP A 1 106 ? 3.253 12.601 13.212 1.00 97.31 106 ASP A C 1
ATOM 787 O O . ASP A 1 106 ? 2.553 12.933 12.253 1.00 97.31 106 ASP A O 1
ATOM 791 N N . GLU A 1 107 ? 2.806 12.575 14.466 1.00 96.12 107 GLU A N 1
ATOM 792 C CA . GLU A 1 107 ? 1.424 12.872 14.841 1.00 96.12 107 GLU A CA 1
ATOM 793 C C . GLU A 1 107 ? 1.001 14.281 14.411 1.00 96.12 107 GLU A C 1
ATOM 795 O O . GLU A 1 107 ? -0.082 14.449 13.853 1.00 96.12 107 GLU A O 1
ATOM 800 N N . ALA A 1 108 ? 1.881 15.279 14.539 1.00 97.19 108 ALA A N 1
ATOM 801 C CA . ALA A 1 108 ? 1.563 16.659 14.174 1.00 97.19 108 ALA A CA 1
ATOM 802 C C . ALA A 1 108 ? 1.293 16.825 12.669 1.00 97.19 108 ALA A C 1
ATOM 804 O O . ALA A 1 108 ? 0.548 17.716 12.263 1.00 97.19 108 ALA A O 1
ATOM 805 N N . LYS A 1 109 ? 1.891 15.966 11.837 1.00 96.81 109 LYS A N 1
ATOM 806 C CA . LYS A 1 109 ? 1.754 16.011 10.374 1.00 96.81 109 LYS A CA 1
ATOM 807 C C . LYS A 1 109 ? 0.705 15.045 9.837 1.00 96.81 109 LYS A C 1
ATOM 809 O O . LYS A 1 109 ? 0.082 15.325 8.817 1.00 96.81 109 LYS A O 1
ATOM 814 N N . HIS A 1 110 ? 0.540 13.898 10.491 1.00 97.50 110 HIS A N 1
ATOM 815 C CA . HIS A 1 110 ? -0.156 12.745 9.924 1.00 97.50 110 HIS A CA 1
ATOM 816 C C . HIS A 1 110 ? -1.442 12.357 10.668 1.00 97.50 110 HIS A C 1
ATOM 818 O O . HIS A 1 110 ? -2.152 11.476 10.186 1.00 97.50 110 HIS A O 1
ATOM 824 N N . ASP A 1 111 ? -1.797 13.004 11.787 1.00 97.56 111 ASP A N 1
ATOM 825 C CA . ASP A 1 111 ? -3.058 12.738 12.509 1.00 97.56 111 ASP A CA 1
ATOM 826 C C . ASP A 1 111 ? -4.298 12.891 11.607 1.00 97.56 111 ASP A C 1
ATOM 828 O O . ASP A 1 111 ? -5.240 12.100 11.677 1.00 97.56 111 ASP A O 1
ATOM 832 N N . SER A 1 112 ? -4.270 13.843 10.669 1.00 97.88 112 SER A N 1
ATOM 833 C CA . SER A 1 112 ? -5.343 14.036 9.684 1.00 97.88 112 SER A CA 1
ATOM 834 C C . SER A 1 112 ? -5.612 12.788 8.832 1.00 97.88 112 SER A C 1
ATOM 836 O O . SER A 1 112 ? -6.764 12.523 8.491 1.00 97.88 112 SER A O 1
ATOM 838 N N . LEU A 1 113 ? -4.586 11.980 8.542 1.00 97.69 113 LEU A N 1
ATOM 839 C CA . LEU A 1 113 ? -4.728 10.730 7.796 1.00 97.69 113 LEU A CA 1
ATOM 840 C C . LEU A 1 113 ? -5.421 9.646 8.629 1.00 97.69 113 LEU A C 1
ATOM 842 O O . LEU A 1 113 ? -6.259 8.920 8.099 1.00 97.69 113 LEU A O 1
ATOM 846 N N . LEU A 1 114 ? -5.120 9.551 9.930 1.00 98.06 114 LEU A N 1
ATOM 847 C CA . LEU A 1 114 ? -5.818 8.626 10.833 1.00 98.06 114 LEU A CA 1
ATOM 848 C C . LEU A 1 114 ? -7.294 9.001 10.959 1.00 98.06 114 LEU A C 1
ATOM 850 O O . LEU A 1 114 ? -8.160 8.133 10.875 1.00 98.06 114 LEU A O 1
ATOM 854 N N . ARG A 1 115 ? -7.593 10.295 11.109 1.00 98.12 115 ARG A N 1
ATOM 855 C CA . ARG A 1 115 ? -8.975 10.789 11.157 1.00 98.12 115 ARG A CA 1
ATOM 856 C C . ARG A 1 115 ? -9.733 10.489 9.876 1.00 98.12 115 ARG A C 1
ATOM 858 O O . ARG A 1 115 ? -10.882 10.066 9.939 1.00 98.12 115 ARG A O 1
ATOM 865 N N . GLU A 1 116 ? -9.094 10.691 8.729 1.00 96.69 116 GLU A N 1
ATOM 866 C CA . GLU A 1 116 ? -9.707 10.401 7.437 1.00 96.69 116 GLU A CA 1
ATOM 867 C C . GLU A 1 116 ? -9.974 8.903 7.260 1.00 96.69 116 GLU A C 1
ATOM 869 O O . GLU A 1 116 ? -11.061 8.520 6.825 1.00 96.69 116 GLU A O 1
ATOM 874 N N . LEU A 1 117 ? -9.024 8.048 7.649 1.00 96.31 117 LEU A N 1
ATOM 875 C CA . LEU A 1 117 ? -9.213 6.599 7.627 1.00 96.31 117 LEU A CA 1
ATOM 876 C C . LEU A 1 117 ? -10.369 6.169 8.540 1.00 96.31 117 LEU A C 1
ATOM 878 O O . LEU A 1 117 ? -11.241 5.416 8.108 1.00 96.31 117 LEU A O 1
ATOM 882 N N . TRP A 1 118 ? -10.406 6.687 9.771 1.00 96.31 118 TRP A N 1
ATOM 883 C CA . TRP A 1 118 ? -11.473 6.416 10.734 1.00 96.31 118 TRP A CA 1
ATOM 884 C C . TRP A 1 118 ? -12.838 6.831 10.199 1.00 96.31 118 TRP A C 1
ATOM 886 O O . TRP A 1 118 ? -13.762 6.030 10.180 1.00 96.31 118 TRP A O 1
ATOM 896 N N . ARG A 1 119 ? -12.959 8.069 9.706 1.00 95.31 119 ARG A N 1
ATOM 897 C CA . ARG A 1 119 ? -14.213 8.619 9.176 1.00 95.31 119 ARG A CA 1
ATOM 898 C C . ARG A 1 119 ? -14.790 7.757 8.053 1.00 95.31 119 ARG A C 1
ATOM 900 O O . ARG A 1 119 ? -16.004 7.698 7.893 1.00 95.31 119 ARG A O 1
ATOM 907 N N . ARG A 1 120 ? -13.930 7.112 7.262 1.00 92.38 120 ARG A N 1
ATOM 908 C CA . ARG A 1 120 ? -14.351 6.195 6.196 1.00 92.38 120 ARG A CA 1
ATOM 909 C C . ARG A 1 120 ? -14.758 4.829 6.730 1.00 92.38 120 ARG A C 1
ATOM 911 O O . ARG A 1 120 ? -15.741 4.281 6.251 1.00 92.38 120 ARG A O 1
ATOM 918 N N . ALA A 1 121 ? -13.998 4.284 7.674 1.00 91.06 121 ALA A N 1
ATOM 919 C CA . ALA A 1 121 ? -14.196 2.929 8.181 1.00 91.06 121 ALA A CA 1
ATOM 920 C C . ALA A 1 121 ? -15.319 2.816 9.214 1.00 91.06 121 ALA A C 1
ATOM 922 O O . ALA A 1 121 ? -16.030 1.820 9.247 1.00 91.06 121 ALA A O 1
ATOM 923 N N . VAL A 1 122 ? -15.475 3.843 10.045 1.00 92.19 122 VAL A N 1
ATOM 924 C CA . VAL A 1 122 ? -16.406 3.885 11.174 1.00 92.19 122 VAL A CA 1
ATOM 925 C C . VAL A 1 122 ? -17.187 5.206 11.126 1.00 92.19 122 VAL A C 1
ATOM 927 O O . VAL A 1 122 ? -17.073 6.042 12.023 1.00 92.19 122 VAL A O 1
ATOM 930 N N . PRO A 1 123 ? -17.982 5.451 10.065 1.00 92.25 123 PRO A N 1
ATOM 931 C CA . PRO A 1 123 ? -18.602 6.759 9.826 1.00 92.25 123 PRO A CA 1
ATOM 932 C C . PRO A 1 123 ? -19.594 7.191 10.916 1.00 92.25 123 PRO A C 1
ATOM 934 O O . PRO A 1 123 ? -19.920 8.372 11.004 1.00 92.25 123 PRO A O 1
ATOM 937 N N . GLN A 1 124 ? -20.082 6.249 11.729 1.00 93.38 124 GLN A N 1
ATOM 938 C CA . GLN A 1 124 ? -21.068 6.499 12.783 1.00 93.38 124 GLN A CA 1
ATOM 939 C C . GLN A 1 124 ? -20.445 6.874 14.134 1.00 93.38 124 GLN A C 1
ATOM 941 O O . GLN A 1 124 ? -21.171 7.287 15.036 1.00 93.38 124 GLN A O 1
ATOM 946 N N . GLU A 1 125 ? -19.124 6.746 14.293 1.00 95.31 125 GLU A N 1
ATOM 947 C CA . GLU A 1 125 ? -18.450 7.042 15.557 1.00 95.31 125 GLU A CA 1
ATOM 948 C C . GLU A 1 125 ? -17.517 8.251 15.445 1.00 95.31 125 GLU A C 1
ATOM 950 O O . GLU A 1 125 ? -16.808 8.408 14.444 1.00 95.31 125 GLU A O 1
ATOM 955 N N . PRO A 1 126 ? -17.454 9.108 16.484 1.00 97.38 126 PRO A N 1
ATOM 956 C CA . PRO A 1 126 ? -16.440 10.149 16.540 1.00 97.38 126 PRO A CA 1
ATOM 957 C C . PRO A 1 126 ? -15.043 9.521 16.556 1.00 97.38 126 PRO A C 1
ATOM 959 O O . PRO A 1 126 ? -14.842 8.433 17.091 1.00 97.38 126 PRO A O 1
ATOM 962 N N . PHE A 1 127 ? -14.064 10.229 15.989 1.00 97.75 127 PHE A N 1
ATOM 963 C CA . PHE A 1 127 ? -12.682 9.754 15.953 1.00 97.75 127 PHE A CA 1
ATOM 964 C C . PHE A 1 127 ? -12.166 9.397 17.350 1.00 97.75 127 PHE A C 1
ATOM 966 O O . PHE A 1 127 ? -12.114 10.254 18.236 1.00 97.75 127 PHE A O 1
ATOM 973 N N . ALA A 1 128 ? -11.715 8.153 17.501 1.00 97.62 128 ALA A N 1
ATOM 974 C CA . ALA A 1 128 ? -11.075 7.653 18.705 1.00 97.62 128 ALA A CA 1
ATOM 975 C C . ALA A 1 128 ? -9.719 7.028 18.356 1.00 97.62 128 ALA A C 1
ATOM 977 O O . ALA A 1 128 ? -9.624 6.051 17.615 1.00 97.62 128 ALA A O 1
ATOM 978 N N . ARG A 1 129 ? -8.646 7.598 18.913 1.00 96.19 129 ARG A N 1
ATOM 979 C CA . ARG A 1 129 ? -7.273 7.143 18.658 1.00 96.19 129 ARG A CA 1
ATOM 980 C C . ARG A 1 129 ? -7.013 5.719 19.152 1.00 96.19 129 ARG A C 1
ATOM 982 O O . ARG A 1 129 ? -6.318 4.977 18.469 1.00 96.19 129 ARG A O 1
ATOM 989 N N . PHE A 1 130 ? -7.566 5.391 20.317 1.00 97.94 130 PHE A N 1
ATOM 990 C CA . PHE A 1 130 ? -7.471 4.093 20.979 1.00 97.94 130 PHE A CA 1
ATOM 991 C C . PHE A 1 130 ? -8.861 3.466 20.988 1.00 97.94 130 PHE A C 1
ATOM 993 O O . PHE A 1 130 ? -9.741 3.943 21.709 1.00 97.94 130 PHE A O 1
ATOM 1000 N N . ASN A 1 131 ? -9.092 2.473 20.132 1.00 97.50 131 ASN A N 1
ATOM 1001 C CA . ASN A 1 131 ? -10.403 1.841 19.989 1.00 97.50 131 ASN A CA 1
ATOM 1002 C C . ASN A 1 131 ? -10.287 0.466 19.303 1.00 97.50 131 ASN A C 1
ATOM 1004 O O . ASN A 1 131 ? -9.497 0.293 18.3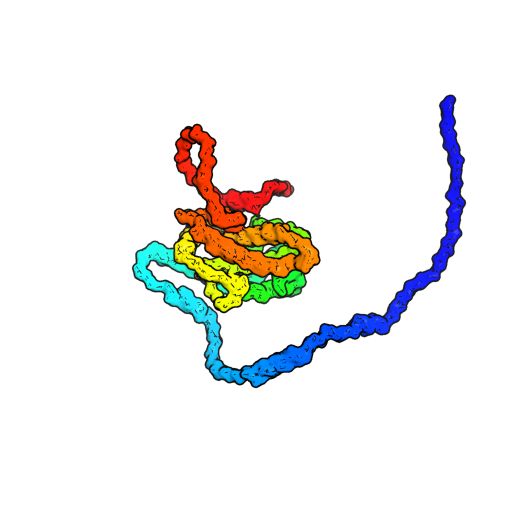77 1.00 97.50 131 ASN A O 1
ATOM 1008 N N . HIS A 1 132 ? -11.117 -0.490 19.722 1.00 96.38 132 HIS A N 1
ATOM 1009 C CA . HIS A 1 132 ? -11.175 -1.844 19.164 1.00 96.38 132 HIS A CA 1
ATOM 1010 C C . HIS A 1 132 ? -11.555 -1.875 17.676 1.00 96.38 132 HIS A C 1
ATOM 1012 O O . HIS A 1 132 ? -11.146 -2.793 16.972 1.00 96.38 132 HIS A O 1
ATOM 1018 N N . HIS A 1 133 ? -12.245 -0.855 17.150 1.00 95.00 133 HIS A N 1
ATOM 1019 C CA . HIS A 1 133 ? -12.571 -0.766 15.721 1.00 95.00 133 HIS A CA 1
ATOM 1020 C C . HIS A 1 133 ? -11.350 -0.779 14.803 1.00 95.00 133 HIS A C 1
ATOM 1022 O O . HIS A 1 133 ? -11.449 -1.235 13.661 1.00 95.00 133 HIS A O 1
ATOM 1028 N N . TRP A 1 134 ? -10.190 -0.318 15.279 1.00 96.38 134 TRP A N 1
ATOM 1029 C CA . TRP A 1 134 ? -8.950 -0.440 14.517 1.00 96.38 134 TRP A CA 1
ATOM 1030 C C . TRP A 1 134 ? -8.612 -1.911 14.246 1.00 96.38 134 TRP A C 1
ATOM 1032 O O . TRP A 1 134 ? -8.287 -2.264 13.112 1.00 96.38 134 TRP A O 1
ATOM 1042 N N . GLU A 1 135 ? -8.755 -2.778 15.246 1.00 94.06 135 GLU A N 1
ATOM 1043 C CA . GLU A 1 135 ? -8.516 -4.218 15.120 1.00 94.06 135 GLU A CA 1
ATOM 1044 C C . GLU A 1 135 ? -9.668 -4.915 14.391 1.00 94.06 135 GLU A C 1
ATOM 1046 O O . GLU A 1 135 ? -9.451 -5.612 13.403 1.00 94.06 135 GLU A O 1
ATOM 1051 N N . GLU A 1 136 ? -10.900 -4.696 14.848 1.00 91.94 136 GLU A N 1
ATOM 1052 C CA . GLU A 1 136 ? -12.065 -5.473 14.420 1.00 91.94 136 GLU A CA 1
ATOM 1053 C C . GLU A 1 136 ? -12.560 -5.100 13.021 1.00 91.94 136 GLU A C 1
ATOM 1055 O O . GLU A 1 136 ? -12.888 -5.983 12.229 1.00 91.94 136 GLU A O 1
ATOM 1060 N N . THR A 1 137 ? -12.598 -3.804 12.703 1.00 91.69 137 THR A N 1
ATOM 1061 C CA . THR A 1 137 ? -13.143 -3.317 11.427 1.00 91.69 137 THR A CA 1
ATOM 1062 C C . THR A 1 137 ? -12.054 -3.215 10.368 1.00 91.69 137 THR A C 1
ATOM 1064 O O . THR A 1 137 ? -12.238 -3.647 9.232 1.00 91.69 137 THR A O 1
ATOM 1067 N N . LEU A 1 138 ? -10.906 -2.631 10.723 1.00 93.00 138 LEU A N 1
ATOM 1068 C CA . LEU A 1 138 ? -9.831 -2.359 9.767 1.00 93.00 138 LEU A CA 1
ATOM 1069 C C . LEU A 1 138 ? -8.743 -3.433 9.741 1.00 93.00 138 LEU A C 1
ATOM 1071 O O . LEU A 1 138 ? -8.004 -3.505 8.759 1.00 93.00 138 LEU A O 1
ATOM 1075 N N . GLY A 1 139 ? -8.625 -4.276 10.767 1.00 94.56 139 GLY A N 1
ATOM 1076 C CA . GLY A 1 139 ? -7.600 -5.316 10.818 1.00 94.56 139 GLY A CA 1
ATOM 1077 C C . GLY A 1 139 ? -6.200 -4.796 11.143 1.00 94.56 139 GLY A C 1
ATOM 1078 O O . GLY A 1 139 ? -5.221 -5.313 10.596 1.00 94.56 139 GLY A O 1
ATOM 1079 N N . PHE A 1 140 ? -6.089 -3.756 11.974 1.00 96.56 140 PHE A N 1
ATOM 1080 C CA . PHE A 1 140 ? -4.841 -3.453 12.682 1.00 96.56 140 PHE A CA 1
ATOM 1081 C C . PHE A 1 140 ? -4.539 -4.555 13.717 1.00 96.56 140 PHE A C 1
ATOM 1083 O O . PHE A 1 140 ? -5.409 -5.338 14.088 1.00 96.56 140 PHE A O 1
ATOM 1090 N N . GLN A 1 141 ? -3.286 -4.662 14.153 1.00 94.50 141 GLN A N 1
ATOM 1091 C CA . GL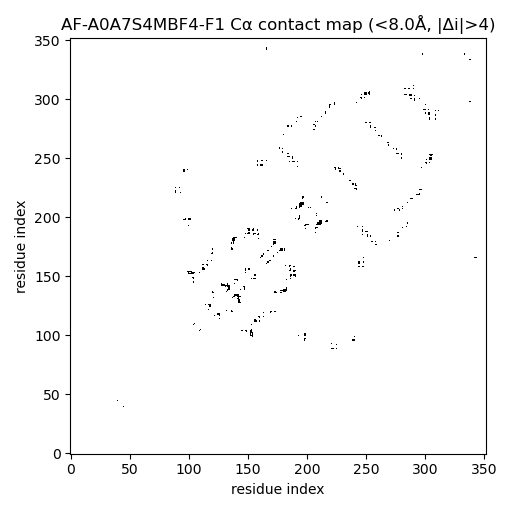N A 1 141 ? -2.829 -5.639 15.148 1.00 94.50 141 GLN A CA 1
ATOM 1092 C C . GLN A 1 141 ? -3.067 -5.177 16.586 1.00 94.50 141 GLN A C 1
ATOM 1094 O O . GLN A 1 141 ? -2.972 -5.993 17.501 1.00 94.50 141 GLN A O 1
ATOM 1099 N N . THR A 1 142 ? -3.296 -3.878 16.791 1.00 94.94 142 THR A N 1
ATOM 1100 C CA . THR A 1 142 ? -3.585 -3.291 18.102 1.00 94.94 142 THR A CA 1
ATOM 1101 C C . THR A 1 142 ? -4.615 -2.170 17.982 1.00 94.94 142 THR A C 1
ATOM 1103 O O . THR A 1 142 ? -4.767 -1.570 16.916 1.00 94.94 142 THR A O 1
ATOM 1106 N N . ASP A 1 143 ? -5.255 -1.847 19.100 1.00 96.44 143 ASP A N 1
ATOM 1107 C CA . ASP A 1 143 ? -6.184 -0.729 19.293 1.00 96.44 143 ASP A CA 1
ATOM 1108 C C . ASP A 1 143 ? -5.581 0.664 19.041 1.00 96.44 143 ASP A C 1
ATOM 1110 O O . ASP A 1 143 ? -6.313 1.650 18.952 1.00 96.44 143 ASP A O 1
ATOM 1114 N N . ASP A 1 144 ? -4.256 0.748 18.915 1.00 97.50 144 ASP A N 1
ATOM 1115 C CA . ASP A 1 144 ? -3.499 1.927 18.518 1.00 97.50 144 ASP A CA 1
ATOM 1116 C C . ASP A 1 144 ? -2.823 1.693 17.149 1.00 97.50 144 ASP A C 1
ATOM 1118 O O . ASP A 1 144 ? -1.732 1.110 17.084 1.00 97.50 144 ASP A O 1
ATOM 1122 N N . PRO A 1 145 ? -3.369 2.228 16.039 1.00 97.38 145 PRO A N 1
ATOM 1123 C CA . PRO A 1 145 ? -2.840 1.952 14.704 1.00 97.38 145 PRO A CA 1
ATOM 1124 C C . PRO A 1 145 ? -1.403 2.448 14.475 1.00 97.38 145 PRO A C 1
ATOM 1126 O O . PRO A 1 145 ? -0.717 1.927 13.599 1.00 97.38 145 PRO A O 1
ATOM 1129 N N . VAL A 1 146 ? -0.885 3.408 15.256 1.00 97.44 146 VAL A N 1
ATOM 1130 C CA . VAL A 1 146 ? 0.496 3.909 15.080 1.00 97.44 146 VAL A CA 1
ATOM 1131 C C . VAL A 1 146 ? 1.530 2.875 15.494 1.00 97.44 146 VAL A C 1
ATOM 1133 O O . VAL A 1 146 ? 2.624 2.851 14.925 1.00 97.44 146 VAL A O 1
ATOM 1136 N N . ARG A 1 147 ? 1.193 1.968 16.419 1.00 95.62 147 ARG A N 1
ATOM 1137 C CA . ARG A 1 147 ? 2.090 0.866 16.800 1.00 95.62 147 ARG A CA 1
ATOM 1138 C C . ARG A 1 147 ? 2.412 -0.042 15.614 1.00 95.62 147 ARG A C 1
ATOM 1140 O O . ARG A 1 147 ? 3.505 -0.611 15.568 1.00 95.62 147 ARG A O 1
ATOM 1147 N N . ASP A 1 148 ? 1.530 -0.099 14.625 1.00 96.12 148 ASP A N 1
ATOM 1148 C CA . ASP A 1 148 ? 1.693 -0.934 13.437 1.00 96.12 148 ASP A CA 1
ATOM 1149 C C . ASP A 1 148 ? 2.432 -0.211 12.305 1.00 96.12 148 ASP A C 1
ATOM 1151 O O . ASP A 1 148 ? 3.032 -0.845 11.433 1.00 96.12 148 ASP A O 1
ATOM 1155 N N . LEU A 1 149 ? 2.484 1.125 12.346 1.00 95.38 149 LEU A N 1
ATOM 1156 C CA . LEU A 1 149 ? 3.159 1.948 11.339 1.00 95.38 149 LEU A CA 1
ATOM 1157 C C . LEU A 1 149 ? 4.689 1.923 11.452 1.00 95.38 149 LEU A C 1
ATOM 1159 O O . LEU A 1 149 ? 5.364 2.500 10.607 1.00 95.38 149 LEU A O 1
ATOM 1163 N N . ARG A 1 150 ? 5.277 1.233 12.439 1.00 89.81 150 ARG A N 1
ATOM 1164 C CA . ARG A 1 150 ? 6.745 1.175 12.620 1.00 89.81 150 ARG A CA 1
ATOM 1165 C C . ARG A 1 150 ? 7.490 0.708 11.363 1.00 89.81 150 ARG A C 1
ATOM 1167 O O . ARG A 1 150 ? 8.563 1.219 11.062 1.00 89.81 150 ARG A O 1
ATOM 1174 N N . GLY A 1 151 ? 6.929 -0.268 10.644 1.00 87.00 151 GLY A N 1
ATOM 1175 C CA . GLY A 1 151 ? 7.544 -0.836 9.440 1.00 87.00 151 GLY A CA 1
ATOM 1176 C C . GLY A 1 151 ? 7.244 -0.037 8.172 1.00 87.00 151 GLY A C 1
ATOM 1177 O O . GLY A 1 151 ? 8.163 0.370 7.468 1.00 87.00 151 GLY A O 1
ATOM 1178 N N . ALA A 1 152 ? 5.959 0.190 7.889 1.00 91.69 152 ALA A N 1
ATOM 1179 C CA . ALA A 1 152 ? 5.493 0.839 6.658 1.00 91.69 152 ALA A CA 1
ATOM 1180 C C . ALA A 1 152 ? 5.530 2.379 6.705 1.00 91.69 152 ALA A C 1
ATOM 1182 O O . ALA A 1 152 ? 5.344 3.036 5.680 1.00 91.69 152 ALA A O 1
ATOM 1183 N N . ARG A 1 153 ? 5.797 2.940 7.889 1.00 94.75 153 ARG A N 1
ATOM 1184 C CA . ARG A 1 153 ? 5.976 4.367 8.171 1.00 94.75 153 ARG A CA 1
ATOM 1185 C C . ARG A 1 153 ? 4.776 5.215 7.729 1.00 94.75 153 ARG A C 1
ATOM 1187 O O . ARG A 1 153 ? 3.661 4.701 7.614 1.00 94.75 153 ARG A O 1
ATOM 1194 N N . ALA A 1 154 ? 4.970 6.521 7.525 1.00 96.75 154 ALA A N 1
ATOM 1195 C CA . ALA A 1 154 ? 3.887 7.417 7.119 1.00 96.75 154 ALA A CA 1
ATOM 1196 C C . ALA A 1 154 ? 3.304 7.040 5.744 1.00 96.75 154 ALA A C 1
ATOM 1198 O O . ALA A 1 154 ? 2.094 7.151 5.537 1.00 96.75 154 ALA A O 1
ATOM 1199 N N . LEU A 1 155 ? 4.142 6.542 4.825 1.00 96.81 155 LEU A N 1
ATOM 1200 C CA . LEU A 1 155 ? 3.713 6.113 3.493 1.00 96.81 155 LEU A CA 1
ATOM 1201 C C . LEU A 1 155 ? 2.654 5.004 3.548 1.00 96.81 155 LEU A C 1
ATOM 1203 O O . LEU A 1 155 ? 1.664 5.081 2.825 1.00 96.81 155 LEU A O 1
ATOM 1207 N N . GLY A 1 156 ? 2.805 4.013 4.432 1.00 97.25 156 GLY A N 1
ATOM 1208 C CA . GLY A 1 156 ? 1.819 2.937 4.577 1.00 97.25 156 GLY A CA 1
ATOM 1209 C C . GLY A 1 156 ? 0.427 3.446 4.950 1.00 97.25 156 GLY A C 1
ATOM 1210 O O . GLY A 1 156 ? -0.575 2.980 4.406 1.00 97.25 156 GLY A O 1
ATOM 1211 N N . LEU A 1 157 ? 0.359 4.457 5.821 1.00 97.88 157 LEU A N 1
ATOM 1212 C CA . LEU A 1 157 ? -0.903 5.105 6.171 1.00 97.88 157 LEU A CA 1
ATOM 1213 C C . LEU A 1 157 ? -1.468 5.918 4.996 1.00 97.88 157 LEU A C 1
ATOM 1215 O O . LEU A 1 157 ? -2.657 5.798 4.700 1.00 97.88 157 LEU A O 1
ATOM 1219 N N . LYS A 1 158 ? -0.628 6.699 4.297 1.00 97.25 158 LYS A N 1
ATOM 1220 C CA . LYS A 1 158 ? -1.026 7.460 3.095 1.00 97.25 158 LYS A CA 1
ATOM 1221 C C . LYS A 1 158 ? -1.634 6.530 2.036 1.00 97.25 158 LYS A C 1
ATOM 1223 O O . LYS A 1 158 ? -2.708 6.816 1.513 1.00 97.25 158 LYS A O 1
ATOM 1228 N N . GLN A 1 159 ? -1.002 5.384 1.789 1.00 96.56 159 GLN A N 1
ATOM 1229 C CA . GLN A 1 159 ? -1.457 4.379 0.826 1.00 96.56 159 GLN A CA 1
ATOM 1230 C C . GLN A 1 159 ? -2.750 3.684 1.242 1.00 96.56 159 GLN A C 1
ATOM 1232 O O . GLN A 1 159 ? -3.641 3.499 0.414 1.00 96.56 159 GLN A O 1
ATOM 1237 N N . LEU A 1 160 ? -2.901 3.347 2.525 1.00 96.81 160 LEU A N 1
ATOM 1238 C CA . LEU A 1 160 ? -4.153 2.797 3.039 1.00 96.81 160 LEU A CA 1
ATOM 1239 C C . LEU A 1 160 ? -5.312 3.795 2.883 1.00 96.81 160 LEU A C 1
ATOM 1241 O O . LEU A 1 160 ? -6.375 3.426 2.389 1.00 96.81 160 LEU A O 1
ATOM 1245 N N . VAL A 1 161 ? -5.099 5.068 3.234 1.00 95.75 161 VAL A N 1
ATOM 1246 C CA . VAL A 1 161 ? -6.098 6.131 3.028 1.00 95.75 161 VAL A CA 1
ATOM 1247 C C . VAL A 1 161 ? -6.414 6.300 1.546 1.00 95.75 161 VAL A C 1
ATOM 1249 O O . VAL A 1 161 ? -7.589 6.384 1.187 1.00 95.75 161 VAL A O 1
ATOM 1252 N N . HIS A 1 162 ? -5.395 6.311 0.681 1.00 93.88 162 HIS A N 1
ATOM 1253 C CA . HIS A 1 162 ? -5.573 6.384 -0.767 1.00 93.88 162 HIS A CA 1
ATOM 1254 C C . HIS A 1 162 ? -6.462 5.241 -1.265 1.00 93.88 162 HIS A C 1
ATOM 1256 O O . HIS A 1 162 ? -7.465 5.495 -1.930 1.00 93.88 162 HIS A O 1
ATOM 1262 N N . PHE A 1 163 ? -6.155 4.000 -0.884 1.00 94.31 163 PHE A N 1
ATOM 1263 C CA . PHE A 1 163 ? -6.927 2.820 -1.263 1.00 94.31 163 PHE A CA 1
ATOM 1264 C C . PHE A 1 163 ? -8.400 2.926 -0.838 1.00 94.31 163 PHE A C 1
ATOM 1266 O O . PHE A 1 163 ? -9.302 2.755 -1.663 1.00 94.31 163 PHE A O 1
ATOM 1273 N N . CYS A 1 164 ? -8.647 3.287 0.425 1.00 93.00 164 CYS A N 1
ATOM 1274 C CA . CYS A 1 164 ? -9.992 3.505 0.966 1.00 93.00 164 CYS A CA 1
ATOM 1275 C C . CYS A 1 164 ? -10.712 4.712 0.336 1.00 93.00 164 CYS A C 1
ATOM 1277 O O . CYS A 1 164 ? -11.927 4.849 0.477 1.00 93.00 164 CYS A O 1
ATOM 1279 N N . SER A 1 165 ? -9.978 5.606 -0.331 1.00 90.06 165 SER A N 1
ATOM 1280 C CA . SER A 1 165 ? -10.532 6.805 -0.963 1.00 90.06 165 SER A CA 1
ATOM 1281 C C . SER A 1 165 ? -10.879 6.624 -2.431 1.00 90.06 165 SER A C 1
ATOM 1283 O O . SER A 1 165 ? -11.848 7.220 -2.892 1.00 90.06 165 SER A O 1
ATOM 1285 N N . THR A 1 166 ? -10.094 5.836 -3.163 1.00 84.94 166 THR A N 1
ATOM 1286 C CA . THR A 1 166 ? -10.191 5.747 -4.626 1.00 84.94 166 THR A CA 1
ATOM 1287 C C . THR A 1 166 ? -10.761 4.427 -5.122 1.00 84.94 166 THR A C 1
ATOM 1289 O O . THR A 1 166 ? -11.327 4.382 -6.208 1.00 84.94 166 THR A O 1
ATOM 1292 N N . SER A 1 167 ? -10.569 3.345 -4.366 1.00 69.50 167 SER A N 1
ATOM 1293 C CA . SER A 1 167 ? -10.569 1.998 -4.948 1.00 69.50 167 SER A CA 1
ATOM 1294 C C . SER A 1 167 ? -11.342 0.957 -4.142 1.00 69.50 167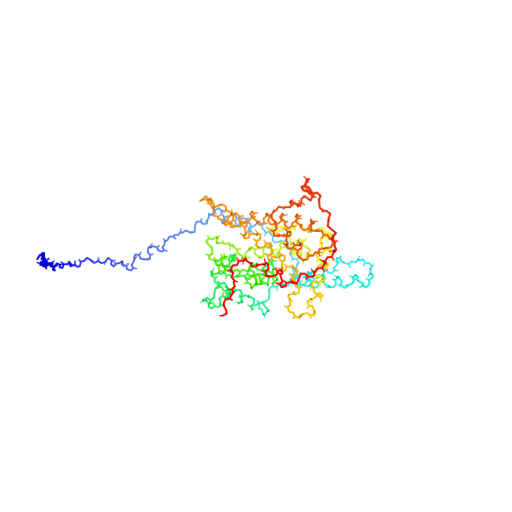 SER A C 1
ATOM 1296 O O . SER A 1 167 ? -11.639 -0.115 -4.678 1.00 69.50 167 SER A O 1
ATOM 1298 N N . GLY A 1 168 ? -11.638 1.234 -2.872 1.00 64.00 168 GLY A N 1
ATOM 1299 C CA . GLY A 1 168 ? -12.329 0.315 -1.976 1.00 64.00 168 GLY A CA 1
ATOM 1300 C C . GLY A 1 168 ? -13.778 0.725 -1.750 1.00 64.00 168 GLY A C 1
ATOM 1301 O O . GLY A 1 168 ? -14.037 1.788 -1.192 1.00 64.00 168 GLY A O 1
ATOM 1302 N N . ASN A 1 169 ? -14.722 -0.157 -2.087 1.00 72.19 169 ASN A N 1
ATOM 1303 C CA . ASN A 1 169 ? -15.984 -0.176 -1.359 1.00 72.19 169 ASN A CA 1
ATOM 1304 C C . ASN A 1 169 ? -15.664 -0.741 0.031 1.00 72.19 169 ASN A C 1
ATOM 1306 O O . ASN A 1 169 ? -15.674 -1.955 0.233 1.00 72.19 169 ASN A O 1
ATOM 1310 N N . LEU A 1 170 ? -15.244 0.147 0.935 1.00 79.00 170 LEU A N 1
ATOM 1311 C CA . LEU A 1 170 ? -14.755 -0.233 2.255 1.00 79.00 170 LEU A CA 1
ATOM 1312 C C . LEU A 1 170 ? -15.802 -1.062 2.996 1.00 79.00 170 LEU A C 1
ATOM 1314 O O . LEU A 1 170 ? -15.438 -2.058 3.598 1.00 79.00 170 LEU A O 1
ATOM 1318 N N . GLU A 1 171 ? -17.084 -0.733 2.820 1.00 72.38 171 GLU A N 1
ATOM 1319 C CA . GLU A 1 171 ? -18.212 -1.472 3.384 1.00 72.38 171 GLU A CA 1
ATOM 1320 C C . GLU A 1 171 ? -18.210 -2.949 2.962 1.00 72.38 171 GLU A C 1
ATOM 1322 O O . GLU A 1 171 ? -18.367 -3.837 3.796 1.00 72.38 171 GLU A O 1
ATOM 1327 N N . VAL A 1 172 ? -17.950 -3.238 1.684 1.00 70.44 172 VAL A N 1
ATOM 1328 C CA . VAL A 1 172 ? -17.856 -4.622 1.186 1.00 70.44 172 VAL A CA 1
ATOM 1329 C C . VAL A 1 172 ? -16.652 -5.350 1.785 1.00 70.44 172 VAL A C 1
ATOM 1331 O O . VAL A 1 172 ? -16.742 -6.538 2.081 1.00 70.44 172 VAL A O 1
ATOM 1334 N N . ILE A 1 173 ? -15.535 -4.653 1.992 1.00 76.75 173 ILE A N 1
ATOM 1335 C CA . ILE A 1 173 ? -14.297 -5.255 2.505 1.00 76.75 173 ILE A CA 1
ATOM 1336 C C . ILE A 1 173 ? -14.381 -5.505 4.018 1.00 76.75 173 ILE A C 1
ATOM 1338 O O . ILE A 1 173 ? -13.931 -6.551 4.485 1.00 76.75 173 ILE A O 1
ATOM 1342 N N . THR A 1 174 ? -14.941 -4.563 4.780 1.00 70.75 174 THR A N 1
ATOM 1343 C CA . THR A 1 174 ? -14.990 -4.611 6.250 1.00 70.75 174 THR A CA 1
ATOM 1344 C C . THR A 1 174 ? -16.217 -5.349 6.773 1.00 70.75 174 THR A C 1
ATOM 1346 O O . THR A 1 174 ? -16.127 -6.029 7.792 1.00 70.75 174 THR A O 1
ATOM 1349 N N . HIS A 1 175 ? -17.356 -5.262 6.079 1.00 66.25 175 HIS A N 1
ATOM 1350 C CA . HIS A 1 175 ? -18.615 -5.895 6.493 1.00 66.25 175 HIS A CA 1
ATOM 1351 C C . HIS A 1 175 ? -19.017 -7.089 5.624 1.00 66.25 175 HIS A C 1
ATOM 1353 O O . HIS A 1 175 ? -19.944 -7.824 5.974 1.00 66.25 175 HIS A O 1
ATOM 1359 N N . GLY A 1 176 ? -18.304 -7.347 4.524 1.00 59.78 176 GLY A N 1
ATOM 1360 C CA . GLY A 1 176 ? -18.349 -8.648 3.870 1.00 59.78 176 GLY A CA 1
ATOM 1361 C C . GLY A 1 176 ? -17.914 -9.709 4.875 1.00 59.78 176 GLY A C 1
ATOM 1362 O O . GLY A 1 176 ? -16.925 -9.531 5.581 1.00 59.78 176 GLY A O 1
ATOM 1363 N N . GLY A 1 177 ? -18.641 -10.824 4.976 1.00 60.84 177 GLY A N 1
ATOM 1364 C CA . GLY A 1 177 ? -18.426 -11.854 6.007 1.00 60.84 177 GLY A CA 1
ATOM 1365 C C . GLY A 1 177 ? -17.054 -12.560 5.989 1.00 60.84 177 GLY A C 1
ATOM 1366 O O . GLY A 1 177 ? -16.920 -13.639 6.568 1.00 60.84 177 GLY A O 1
ATOM 1367 N N . SER A 1 178 ? -16.050 -12.018 5.289 1.00 67.69 178 SER A N 1
ATOM 1368 C CA . SER A 1 178 ? -14.693 -12.535 5.142 1.00 67.69 178 SER A CA 1
ATOM 1369 C C . SER A 1 178 ? -13.678 -12.047 6.176 1.00 67.69 178 SER A C 1
ATOM 1371 O O . SER A 1 178 ? -12.638 -12.698 6.275 1.00 67.69 178 SER A O 1
ATOM 1373 N N . ALA A 1 179 ? -13.958 -10.992 6.955 1.00 84.75 179 ALA A N 1
ATOM 1374 C CA . ALA A 1 179 ? -13.041 -10.429 7.960 1.00 84.75 179 ALA A CA 1
ATOM 1375 C C . ALA A 1 179 ? -11.592 -10.293 7.437 1.00 84.75 179 ALA A C 1
ATOM 1377 O O . ALA A 1 179 ? -10.646 -10.849 8.003 1.00 84.75 179 ALA A O 1
ATOM 1378 N N . PHE A 1 180 ? -11.423 -9.634 6.285 1.00 91.06 180 PHE A N 1
ATOM 1379 C CA . PHE A 1 180 ? -10.105 -9.419 5.686 1.00 91.06 180 PHE A CA 1
ATOM 1380 C C . PHE A 1 180 ? -9.299 -8.413 6.524 1.00 91.06 180 PHE A C 1
ATOM 1382 O O . PHE A 1 180 ? -9.788 -7.304 6.745 1.00 91.06 180 PHE A O 1
ATOM 1389 N N . PRO A 1 181 ? -8.065 -8.735 6.964 1.00 94.19 181 PRO A N 1
ATOM 1390 C CA . PRO A 1 181 ? -7.261 -7.827 7.779 1.00 94.19 181 PRO A CA 1
ATOM 1391 C C . PRO A 1 181 ? -6.637 -6.715 6.915 1.00 94.19 181 PRO A C 1
ATOM 1393 O O . PRO A 1 181 ? -5.436 -6.721 6.626 1.00 94.19 181 PRO A O 1
ATOM 1396 N N . LEU A 1 182 ? -7.474 -5.781 6.452 1.00 95.06 182 LEU A N 1
ATOM 1397 C CA . LEU A 1 182 ? -7.159 -4.790 5.422 1.00 95.06 182 LEU A CA 1
ATOM 1398 C C . LEU A 1 182 ? -5.930 -3.942 5.764 1.00 95.06 182 LEU A C 1
ATOM 1400 O O . LEU A 1 182 ? -5.039 -3.788 4.928 1.00 95.06 182 LEU A O 1
ATOM 1404 N N . ALA A 1 183 ? -5.864 -3.404 6.981 1.00 96.44 183 ALA A N 1
ATOM 1405 C CA . ALA A 1 183 ? -4.763 -2.563 7.424 1.00 96.44 183 ALA A CA 1
ATOM 1406 C C . ALA A 1 183 ? -3.457 -3.360 7.483 1.00 96.44 183 ALA A C 1
ATOM 1408 O O . ALA A 1 183 ? -2.480 -2.972 6.841 1.00 96.44 183 ALA A O 1
ATOM 1409 N N . ALA A 1 184 ? -3.442 -4.519 8.150 1.00 96.38 184 ALA A N 1
ATOM 1410 C CA . ALA A 1 184 ? -2.259 -5.376 8.184 1.00 96.38 184 ALA A CA 1
ATOM 1411 C C . ALA A 1 184 ? -1.792 -5.787 6.775 1.00 96.38 184 ALA A C 1
ATOM 1413 O O . ALA A 1 184 ? -0.587 -5.785 6.507 1.00 96.38 184 ALA A O 1
ATOM 1414 N N . ALA A 1 185 ? -2.713 -6.107 5.860 1.00 96.50 185 ALA A N 1
ATOM 1415 C CA . ALA A 1 185 ? -2.399 -6.414 4.465 1.00 96.50 185 ALA A CA 1
ATOM 1416 C C . ALA A 1 185 ? -1.777 -5.216 3.746 1.00 96.50 185 ALA A C 1
ATOM 1418 O O . ALA A 1 185 ? -0.697 -5.343 3.169 1.00 96.50 185 ALA A O 1
ATOM 1419 N N . SER A 1 186 ? -2.409 -4.050 3.848 1.00 97.44 186 SER A N 1
ATOM 1420 C CA . SER A 1 186 ? -1.947 -2.803 3.243 1.00 97.44 186 SER A CA 1
ATOM 1421 C C . SER A 1 186 ? -0.531 -2.428 3.693 1.00 97.44 186 SER A C 1
ATOM 1423 O O . SER A 1 186 ? 0.340 -2.207 2.853 1.00 97.44 186 SER A O 1
ATOM 1425 N N . LEU A 1 187 ? -0.259 -2.439 5.003 1.00 97.19 187 LEU A N 1
ATOM 1426 C CA . LEU A 1 187 ? 1.062 -2.096 5.542 1.00 97.19 187 LEU A CA 1
ATOM 1427 C C . LEU A 1 187 ? 2.140 -3.098 5.098 1.00 97.19 187 LEU A C 1
ATOM 1429 O O . LEU A 1 187 ? 3.271 -2.712 4.795 1.00 97.19 187 LEU A O 1
ATOM 1433 N N . ASN A 1 188 ? 1.793 -4.386 5.002 1.00 96.44 188 ASN A N 1
ATOM 1434 C CA . ASN A 1 188 ? 2.701 -5.403 4.473 1.00 96.44 188 ASN A CA 1
ATOM 1435 C C . ASN A 1 188 ? 3.001 -5.196 2.984 1.00 96.44 188 ASN A C 1
ATOM 1437 O O . ASN A 1 188 ? 4.154 -5.344 2.584 1.00 96.44 188 ASN A O 1
ATOM 1441 N N . VAL A 1 189 ? 2.000 -4.836 2.174 1.00 97.38 189 VAL A N 1
ATOM 1442 C CA . VAL A 1 189 ? 2.178 -4.522 0.747 1.00 97.38 189 VAL A CA 1
ATOM 1443 C C . VAL A 1 189 ? 3.143 -3.350 0.576 1.00 97.38 189 VAL A C 1
ATOM 1445 O O . VAL A 1 189 ? 4.109 -3.476 -0.178 1.00 97.38 189 VAL A O 1
ATOM 1448 N N . THR A 1 190 ? 2.930 -2.244 1.301 1.00 97.25 190 THR A N 1
ATOM 1449 C CA . THR A 1 190 ? 3.830 -1.078 1.274 1.00 97.25 190 THR A CA 1
ATOM 1450 C C . THR A 1 190 ? 5.262 -1.493 1.576 1.00 97.25 190 THR A C 1
ATOM 1452 O O . THR A 1 190 ? 6.181 -1.162 0.825 1.00 97.25 190 THR A O 1
ATOM 1455 N N . LEU A 1 191 ? 5.451 -2.262 2.652 1.00 95.19 191 LEU A N 1
ATOM 1456 C CA . LEU A 1 191 ? 6.769 -2.698 3.085 1.00 95.19 191 LEU A CA 1
ATOM 1457 C C . LEU A 1 191 ? 7.447 -3.595 2.042 1.00 95.19 191 LEU A C 1
ATOM 1459 O O . LEU A 1 191 ? 8.607 -3.370 1.706 1.00 95.19 191 LEU A O 1
ATOM 1463 N N . MET A 1 192 ? 6.724 -4.568 1.479 1.00 95.69 192 MET A N 1
ATOM 1464 C CA . MET A 1 192 ? 7.258 -5.444 0.434 1.00 95.69 192 MET A CA 1
ATOM 1465 C C . MET A 1 192 ? 7.653 -4.657 -0.818 1.00 95.69 192 MET A C 1
ATOM 1467 O O . MET A 1 192 ? 8.756 -4.845 -1.322 1.00 95.69 192 MET A O 1
ATOM 1471 N N . LEU A 1 193 ? 6.804 -3.751 -1.309 1.00 97.12 193 LEU A N 1
ATOM 1472 C CA . LEU A 1 193 ? 7.128 -2.941 -2.486 1.00 97.12 193 LEU A CA 1
ATOM 1473 C C . LEU A 1 193 ? 8.362 -2.069 -2.241 1.00 97.12 193 LEU A C 1
ATOM 1475 O O . LEU A 1 193 ? 9.302 -2.098 -3.036 1.00 97.12 193 LEU A O 1
ATOM 1479 N N . CYS A 1 194 ? 8.401 -1.352 -1.117 1.00 95.81 194 CYS A N 1
ATOM 1480 C CA . CYS A 1 194 ? 9.512 -0.462 -0.798 1.00 95.81 194 CYS A CA 1
ATOM 1481 C C . CYS A 1 194 ? 10.827 -1.223 -0.594 1.00 95.81 194 CYS A C 1
ATOM 1483 O O . CYS A 1 194 ? 11.868 -0.786 -1.081 1.00 95.81 194 CYS A O 1
ATOM 1485 N N . SER A 1 195 ? 10.803 -2.371 0.088 1.00 93.69 195 SER A N 1
ATOM 1486 C CA . SER A 1 195 ? 11.997 -3.203 0.256 1.00 93.69 195 SER A CA 1
ATOM 1487 C C . SER A 1 195 ? 12.461 -3.814 -1.067 1.00 93.69 195 SER A C 1
ATOM 1489 O O . SER A 1 195 ? 13.654 -3.793 -1.363 1.00 93.69 195 SER A O 1
ATOM 1491 N N . HIS A 1 196 ? 11.542 -4.312 -1.898 1.00 95.50 196 HIS A N 1
ATOM 1492 C CA . HIS A 1 196 ? 11.901 -4.930 -3.176 1.00 95.50 196 HIS A CA 1
ATOM 1493 C C . HIS A 1 196 ? 12.507 -3.923 -4.151 1.00 95.50 196 HIS A C 1
ATOM 1495 O O . HIS A 1 196 ? 13.475 -4.235 -4.836 1.00 95.50 196 HIS A O 1
ATOM 1501 N N . LEU A 1 197 ? 11.974 -2.702 -4.184 1.00 95.81 1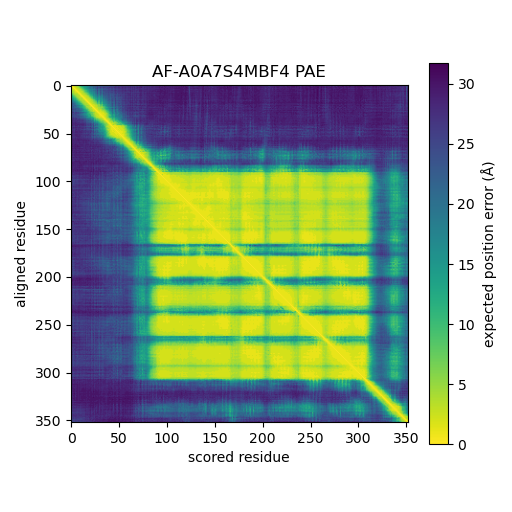97 LEU A N 1
ATOM 1502 C CA . LEU A 1 197 ? 12.456 -1.618 -5.040 1.00 95.81 197 LEU A CA 1
ATOM 1503 C C . LEU A 1 197 ? 13.686 -0.890 -4.466 1.00 95.81 197 LEU A C 1
ATOM 1505 O O . LEU A 1 197 ? 14.152 0.078 -5.064 1.00 95.81 197 LEU A O 1
ATOM 1509 N N . GLY A 1 198 ? 14.213 -1.316 -3.310 1.00 93.25 198 GLY A N 1
ATOM 1510 C CA . GLY A 1 198 ? 15.369 -0.671 -2.677 1.00 93.25 198 GLY A CA 1
ATOM 1511 C C . GLY A 1 198 ? 15.092 0.772 -2.233 1.00 93.25 198 GLY A C 1
ATOM 1512 O O . GLY A 1 198 ? 15.978 1.631 -2.296 1.00 93.25 198 GLY A O 1
ATOM 1513 N N . LEU A 1 199 ? 13.847 1.056 -1.841 1.00 93.50 199 LEU A N 1
ATOM 1514 C CA . LEU A 1 199 ? 13.409 2.358 -1.330 1.00 93.50 199 LEU A CA 1
ATOM 1515 C C . LEU A 1 199 ? 13.522 2.458 0.192 1.00 93.50 199 LEU A C 1
ATOM 1517 O O . LEU A 1 199 ? 13.722 3.546 0.722 1.00 93.50 199 LEU A O 1
ATOM 1521 N N . LEU A 1 200 ? 13.415 1.321 0.883 1.00 90.31 200 LEU A N 1
ATOM 1522 C CA . LEU A 1 200 ? 13.605 1.207 2.324 1.00 90.31 200 LEU A CA 1
ATOM 1523 C C . LEU A 1 200 ? 14.648 0.143 2.644 1.00 90.31 200 LEU A C 1
ATOM 1525 O O . LEU A 1 200 ? 14.485 -1.026 2.284 1.00 90.31 200 LEU A O 1
ATOM 1529 N N . THR A 1 201 ? 15.674 0.535 3.394 1.00 79.31 201 THR A N 1
ATOM 1530 C CA . THR A 1 201 ? 16.609 -0.401 4.017 1.00 79.31 201 THR A CA 1
ATOM 1531 C C . THR A 1 201 ? 15.940 -0.973 5.259 1.00 79.31 201 THR A C 1
ATOM 1533 O O . THR A 1 201 ? 15.752 -0.273 6.254 1.00 79.31 201 THR A O 1
ATOM 1536 N N . MET A 1 202 ? 15.530 -2.237 5.193 1.00 69.56 202 MET A N 1
ATOM 1537 C CA . MET A 1 202 ? 14.974 -2.943 6.344 1.00 69.56 202 MET A CA 1
ATOM 1538 C C . MET A 1 202 ? 16.011 -3.916 6.899 1.00 69.56 202 MET A C 1
ATOM 1540 O O . MET A 1 202 ? 16.690 -4.579 6.110 1.00 69.56 202 MET A O 1
ATOM 1544 N N . PRO A 1 203 ? 16.126 -4.051 8.233 1.00 60.19 203 PRO A N 1
ATOM 1545 C CA . PRO A 1 203 ? 16.953 -5.093 8.819 1.00 60.19 203 PRO A CA 1
ATOM 1546 C C . PRO A 1 203 ? 16.468 -6.463 8.327 1.00 60.19 203 PRO A C 1
ATOM 1548 O O . PRO A 1 203 ? 15.266 -6.745 8.282 1.00 60.19 203 PRO A O 1
ATOM 1551 N N . ALA A 1 204 ? 17.408 -7.311 7.913 1.00 53.59 204 ALA A N 1
ATOM 1552 C CA . ALA A 1 204 ? 17.104 -8.648 7.426 1.00 53.59 204 ALA A CA 1
ATOM 1553 C C . ALA A 1 204 ? 16.429 -9.466 8.546 1.00 53.59 204 ALA A C 1
ATOM 1555 O O . ALA A 1 204 ? 17.050 -9.697 9.580 1.00 53.59 204 ALA A O 1
ATOM 1556 N N . GLY A 1 205 ? 15.170 -9.902 8.364 1.00 55.44 205 GLY A N 1
ATOM 1557 C CA . GLY A 1 205 ? 14.549 -10.841 9.320 1.00 55.44 205 GLY A CA 1
ATOM 1558 C C . GLY A 1 205 ? 13.026 -10.847 9.525 1.00 55.44 205 GLY A C 1
ATOM 1559 O O . GLY A 1 205 ? 12.562 -11.620 10.354 1.00 55.44 205 GLY A O 1
ATOM 1560 N N . GLY A 1 206 ? 12.218 -10.048 8.820 1.00 66.00 206 GLY A N 1
ATOM 1561 C CA . GLY A 1 206 ? 10.754 -10.016 9.027 1.00 66.00 206 GLY A CA 1
ATOM 1562 C C . GLY A 1 206 ? 9.913 -10.864 8.055 1.00 66.00 206 GLY A C 1
ATOM 1563 O O . GLY A 1 206 ? 10.344 -11.188 6.947 1.00 66.00 206 GLY A O 1
ATOM 1564 N N . SER A 1 207 ? 8.644 -11.118 8.408 1.00 62.19 207 SER A N 1
ATOM 1565 C CA . SER A 1 207 ? 7.613 -11.712 7.522 1.00 62.19 207 SER A CA 1
ATOM 1566 C C . SER A 1 207 ? 7.287 -10.878 6.275 1.00 62.19 207 SER A C 1
ATOM 1568 O O . SER A 1 207 ? 6.513 -11.318 5.429 1.00 62.19 207 SER A O 1
ATOM 1570 N N . SER A 1 208 ? 7.894 -9.706 6.120 1.00 63.81 208 SER A N 1
ATOM 1571 C CA . SER A 1 208 ? 7.779 -8.844 4.938 1.00 63.81 208 SER A CA 1
ATOM 1572 C C . SER A 1 208 ? 9.113 -8.705 4.190 1.00 63.81 208 SER A C 1
ATOM 1574 O O . SER A 1 208 ? 9.176 -8.003 3.188 1.00 63.81 208 SER A O 1
ATOM 1576 N N . ALA A 1 209 ? 10.179 -9.382 4.643 1.00 73.44 209 ALA A N 1
ATOM 1577 C CA . ALA A 1 209 ? 11.504 -9.295 4.038 1.00 73.44 209 ALA A CA 1
ATOM 1578 C C . ALA A 1 209 ? 11.500 -9.894 2.625 1.00 73.44 209 ALA A C 1
ATOM 1580 O O . ALA A 1 209 ? 11.396 -11.108 2.434 1.00 73.44 209 ALA A O 1
ATOM 1581 N N . ILE A 1 210 ? 11.626 -9.041 1.620 1.00 84.25 210 ILE A N 1
ATOM 1582 C CA . ILE A 1 210 ? 11.782 -9.426 0.222 1.00 84.25 210 ILE A CA 1
ATOM 1583 C C . ILE A 1 210 ? 13.164 -8.981 -0.246 1.00 84.25 210 ILE A C 1
ATOM 1585 O O . ILE A 1 210 ? 13.623 -7.896 0.103 1.00 84.25 210 ILE A O 1
ATOM 1589 N N . ALA A 1 211 ? 13.849 -9.849 -0.991 1.00 88.44 211 ALA A N 1
ATOM 1590 C CA . ALA A 1 211 ? 15.144 -9.507 -1.568 1.00 88.44 211 ALA A CA 1
ATOM 1591 C C . ALA A 1 211 ? 14.977 -8.325 -2.538 1.00 88.44 211 ALA A C 1
ATOM 1593 O O . ALA A 1 211 ? 13.971 -8.307 -3.252 1.00 88.44 211 ALA A O 1
ATOM 1594 N N . PRO A 1 212 ? 15.928 -7.380 -2.606 1.00 92.25 212 PRO A N 1
ATOM 1595 C CA . PRO A 1 212 ? 15.911 -6.332 -3.621 1.00 92.25 212 PRO A CA 1
ATOM 1596 C C . PRO A 1 212 ? 15.808 -6.910 -5.043 1.00 92.25 212 PRO A C 1
ATOM 1598 O O . PRO A 1 212 ? 16.294 -8.012 -5.313 1.00 92.25 212 PRO A O 1
ATOM 1601 N N . CYS A 1 213 ? 15.133 -6.192 -5.940 1.00 94.88 213 CYS A N 1
ATOM 1602 C CA . CYS A 1 213 ? 15.048 -6.533 -7.360 1.00 94.88 213 CYS A CA 1
ATOM 1603 C C . CYS A 1 213 ? 16.347 -6.190 -8.108 1.00 94.88 213 CYS A C 1
ATOM 1605 O O . CYS A 1 213 ? 17.273 -5.613 -7.541 1.00 94.88 213 CYS A O 1
ATOM 1607 N N . SER A 1 214 ? 16.431 -6.591 -9.380 1.00 95.56 214 SER A N 1
ATOM 1608 C CA . SER A 1 214 ? 17.572 -6.253 -10.233 1.00 95.56 214 SER A CA 1
ATOM 1609 C C . SER A 1 214 ? 17.605 -4.761 -10.570 1.00 95.56 214 SER A C 1
ATOM 1611 O O . SER A 1 214 ? 16.567 -4.095 -10.615 1.00 95.56 214 SER A O 1
ATOM 1613 N N . ASP A 1 215 ? 18.794 -4.257 -10.901 1.00 94.38 215 ASP A N 1
ATOM 1614 C CA . ASP A 1 215 ? 18.993 -2.860 -11.303 1.00 94.38 215 ASP A CA 1
ATOM 1615 C C . ASP A 1 215 ? 18.110 -2.453 -12.492 1.00 94.38 215 ASP A C 1
ATOM 1617 O O . ASP A 1 215 ? 17.637 -1.319 -12.545 1.00 94.38 215 ASP A O 1
ATOM 1621 N N . ASP A 1 216 ? 17.824 -3.379 -13.413 1.00 95.62 216 ASP A N 1
ATOM 1622 C CA . ASP A 1 216 ? 16.940 -3.132 -14.557 1.00 95.62 216 ASP A CA 1
ATOM 1623 C C . ASP A 1 216 ? 15.499 -2.830 -14.125 1.00 95.62 216 ASP A C 1
ATOM 1625 O O . ASP A 1 216 ? 14.875 -1.908 -14.653 1.00 95.62 216 ASP A O 1
ATOM 1629 N N . VAL A 1 217 ? 14.981 -3.564 -13.133 1.00 96.19 217 VAL A N 1
ATOM 1630 C CA . VAL A 1 217 ? 13.638 -3.342 -12.575 1.00 96.19 217 VAL A CA 1
ATOM 1631 C C . VAL A 1 217 ? 13.592 -2.011 -11.830 1.00 96.19 217 VAL A C 1
ATOM 1633 O O . VAL A 1 217 ? 12.662 -1.230 -12.034 1.00 96.19 217 VAL A O 1
ATOM 1636 N N . ILE A 1 218 ? 14.616 -1.705 -11.026 1.00 94.81 218 ILE A N 1
ATOM 1637 C CA . ILE A 1 218 ? 14.726 -0.413 -10.331 1.00 94.81 218 ILE A CA 1
ATOM 1638 C C . ILE A 1 218 ? 14.765 0.726 -11.352 1.00 94.81 218 ILE A C 1
ATOM 1640 O O . ILE A 1 218 ? 14.051 1.717 -11.211 1.00 94.81 218 ILE A O 1
ATOM 1644 N N . LEU A 1 219 ? 15.567 0.592 -12.408 1.00 94.31 219 LEU A N 1
ATOM 1645 C CA . LEU A 1 219 ? 15.694 1.606 -13.447 1.00 94.31 219 LEU A CA 1
ATOM 1646 C C . LEU A 1 219 ? 14.381 1.802 -14.215 1.00 94.31 219 LEU A C 1
ATOM 1648 O O . LEU A 1 219 ? 14.013 2.943 -14.507 1.00 94.31 219 LEU A O 1
ATOM 1652 N N . ALA A 1 220 ? 13.670 0.719 -14.536 1.00 96.38 220 ALA A N 1
ATOM 1653 C CA . ALA A 1 220 ? 12.367 0.779 -15.189 1.00 96.38 220 ALA A CA 1
ATOM 1654 C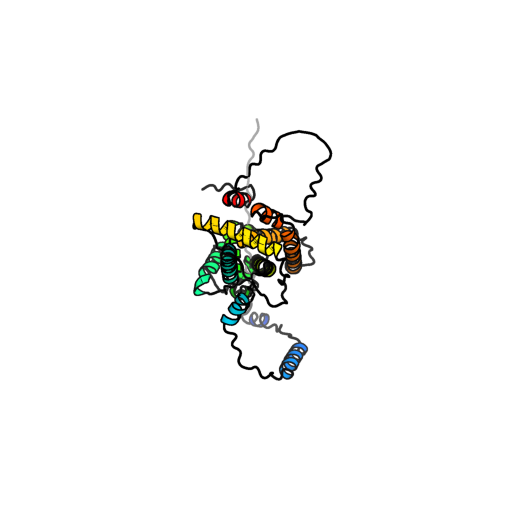 C . ALA A 1 220 ? 11.324 1.478 -14.302 1.00 96.38 220 ALA A C 1
ATOM 1656 O O . ALA A 1 220 ? 10.646 2.397 -14.767 1.00 96.38 220 ALA A O 1
ATOM 1657 N N . PHE A 1 221 ? 11.276 1.124 -13.015 1.00 96.62 221 PHE A N 1
ATOM 1658 C CA . PHE A 1 221 ? 10.431 1.781 -12.023 1.00 96.62 221 PHE A CA 1
ATOM 1659 C C . PHE A 1 221 ? 10.743 3.279 -11.905 1.00 96.62 221 PHE A C 1
ATOM 1661 O O . PHE A 1 221 ? 9.842 4.104 -12.033 1.00 96.62 221 PHE A O 1
ATOM 1668 N N . MET A 1 222 ? 12.015 3.654 -11.736 1.00 95.12 222 MET A N 1
ATOM 1669 C CA . MET A 1 222 ? 12.421 5.057 -11.575 1.00 95.12 222 MET A CA 1
ATOM 1670 C C . MET A 1 222 ? 12.097 5.900 -12.812 1.00 95.12 222 MET A C 1
ATOM 1672 O O . MET A 1 222 ? 11.716 7.062 -12.685 1.00 95.12 222 MET A O 1
ATOM 1676 N N . ARG A 1 223 ? 12.212 5.324 -14.016 1.00 94.81 223 ARG A N 1
ATOM 1677 C CA . ARG A 1 223 ? 11.809 5.992 -15.263 1.00 94.81 223 ARG A CA 1
ATOM 1678 C C . ARG A 1 223 ? 10.304 6.212 -15.331 1.00 94.81 223 ARG A C 1
ATOM 1680 O O . ARG A 1 223 ? 9.883 7.310 -15.683 1.00 94.81 223 ARG A O 1
ATOM 1687 N N . LEU A 1 224 ? 9.511 5.194 -14.994 1.00 95.69 224 LEU A N 1
ATOM 1688 C CA . LEU A 1 224 ? 8.054 5.310 -14.978 1.00 95.69 224 LEU A CA 1
ATOM 1689 C C . LEU A 1 224 ? 7.596 6.337 -13.936 1.00 95.69 224 LEU A C 1
ATOM 1691 O O . LEU A 1 224 ? 6.774 7.197 -14.237 1.00 95.69 224 LEU A O 1
ATOM 1695 N N . HIS A 1 225 ? 8.172 6.288 -12.737 1.00 94.38 225 HIS A N 1
ATOM 1696 C CA . HIS A 1 225 ? 7.902 7.245 -11.674 1.00 94.38 225 HIS A CA 1
ATOM 1697 C C . HIS A 1 225 ? 8.236 8.683 -12.101 1.00 94.38 225 HIS A C 1
ATOM 1699 O O . HIS A 1 225 ? 7.406 9.571 -11.937 1.00 94.38 225 HIS A O 1
ATOM 1705 N N . ALA A 1 226 ? 9.396 8.904 -12.730 1.00 93.06 226 ALA A N 1
ATOM 1706 C CA . ALA A 1 226 ? 9.772 10.213 -13.264 1.00 93.06 226 ALA A CA 1
ATOM 1707 C C . ALA A 1 226 ? 8.804 10.731 -14.332 1.00 93.06 226 ALA A C 1
ATOM 1709 O O . ALA A 1 226 ? 8.482 11.916 -14.336 1.00 93.06 226 ALA A O 1
ATOM 1710 N N . ALA A 1 227 ? 8.330 9.854 -15.222 1.00 92.56 227 ALA A N 1
ATOM 1711 C CA . ALA A 1 227 ? 7.351 10.227 -16.236 1.00 92.56 227 ALA A CA 1
ATOM 1712 C C . ALA A 1 227 ? 6.022 10.666 -15.599 1.00 92.56 227 ALA A C 1
ATOM 1714 O O . ALA A 1 227 ? 5.504 11.726 -15.935 1.00 92.56 227 ALA A O 1
ATOM 1715 N N . LEU A 1 228 ? 5.519 9.903 -14.622 1.00 91.88 228 LEU A N 1
ATOM 1716 C CA . LEU A 1 228 ? 4.279 10.232 -13.913 1.00 91.88 228 LEU A CA 1
ATOM 1717 C C . LEU A 1 228 ? 4.397 11.515 -13.076 1.00 91.88 228 LEU A C 1
ATOM 1719 O O . LEU A 1 228 ? 3.442 12.283 -13.009 1.00 91.88 228 LEU A O 1
ATOM 1723 N N . ALA A 1 229 ? 5.557 11.762 -12.462 1.00 89.75 229 ALA A N 1
ATOM 1724 C CA . ALA A 1 229 ? 5.813 12.988 -11.709 1.00 89.75 229 ALA A CA 1
ATOM 1725 C C . ALA A 1 229 ? 5.841 14.228 -12.622 1.00 89.75 229 ALA A C 1
ATOM 1727 O O . ALA A 1 229 ? 5.260 15.256 -12.284 1.00 89.75 229 ALA A O 1
ATOM 1728 N N . ALA A 1 230 ? 6.454 14.121 -13.806 1.00 89.44 230 ALA A N 1
ATOM 1729 C CA . ALA A 1 230 ? 6.495 15.216 -14.777 1.00 89.44 230 ALA A CA 1
ATOM 1730 C C . ALA A 1 230 ? 5.099 15.576 -15.316 1.00 89.44 230 ALA A C 1
ATOM 1732 O O . ALA A 1 230 ? 4.766 16.754 -15.436 1.00 89.44 230 ALA A O 1
ATOM 1733 N N . ASP A 1 231 ? 4.260 14.572 -15.589 1.00 85.38 231 ASP A N 1
ATOM 1734 C CA . ASP A 1 231 ? 2.862 14.791 -15.986 1.00 85.38 231 ASP A CA 1
ATOM 1735 C C . ASP A 1 231 ? 2.038 15.426 -14.847 1.00 85.38 231 ASP A C 1
ATOM 1737 O O . ASP A 1 231 ? 1.069 16.158 -15.077 1.00 85.38 231 ASP A O 1
ATOM 1741 N N . HIS A 1 232 ? 2.423 15.162 -13.596 1.00 80.44 232 HIS A N 1
ATOM 1742 C CA . HIS A 1 232 ? 1.735 15.672 -12.418 1.00 80.44 232 HIS A CA 1
ATOM 1743 C C . HIS A 1 232 ? 2.051 17.143 -12.115 1.00 80.44 232 HIS A C 1
ATOM 1745 O O . HIS A 1 232 ? 1.122 17.895 -11.815 1.00 80.44 232 HIS A O 1
ATOM 1751 N N . GLU A 1 233 ? 3.296 17.600 -12.264 1.00 79.62 233 GLU A N 1
ATOM 1752 C CA . GLU A 1 233 ? 3.632 19.027 -12.098 1.00 79.62 233 GLU A CA 1
ATOM 1753 C C . GLU A 1 233 ? 2.769 19.934 -12.995 1.00 79.62 233 GLU A C 1
ATOM 1755 O O . GLU A 1 233 ? 2.413 21.046 -12.606 1.00 79.62 233 GLU A O 1
ATOM 1760 N N . ALA A 1 234 ? 2.347 19.433 -14.159 1.00 76.62 234 ALA A N 1
ATOM 1761 C CA . ALA A 1 234 ? 1.446 20.142 -15.063 1.00 76.62 234 ALA A CA 1
ATOM 1762 C C . ALA A 1 234 ? -0.019 20.209 -14.577 1.00 76.62 234 ALA A C 1
ATOM 1764 O O . ALA A 1 234 ? -0.773 21.070 -15.030 1.00 76.62 234 ALA A O 1
ATOM 1765 N N . THR A 1 235 ? -0.443 19.309 -13.682 1.00 74.75 235 THR A N 1
ATOM 1766 C CA . THR A 1 235 ? -1.846 19.142 -13.248 1.00 74.75 235 THR A CA 1
ATOM 1767 C C . THR A 1 235 ? -2.096 19.465 -11.770 1.00 74.75 235 THR A C 1
ATOM 1769 O O . THR A 1 235 ? -3.246 19.654 -11.379 1.00 74.75 235 THR A O 1
ATOM 1772 N N . GLY A 1 236 ? -1.053 19.560 -10.938 1.00 71.62 236 GLY A N 1
ATOM 1773 C CA . GLY A 1 236 ? -1.105 20.161 -9.599 1.00 71.62 236 GLY A CA 1
ATOM 1774 C C . GLY A 1 236 ? -1.843 19.379 -8.499 1.00 71.62 236 GLY A C 1
ATOM 1775 O O . GLY A 1 236 ? -2.063 19.944 -7.435 1.00 71.62 236 GLY A O 1
ATOM 1776 N N . SER A 1 237 ? -2.222 18.104 -8.699 1.00 55.47 237 SER A N 1
ATOM 1777 C CA . SER A 1 237 ? -3.184 17.415 -7.803 1.00 55.47 237 SER A CA 1
ATOM 1778 C C . SER A 1 237 ? -2.919 15.943 -7.370 1.00 55.47 237 SER A C 1
ATOM 1780 O O . SER A 1 237 ? -3.847 15.276 -6.919 1.00 55.47 237 SER A O 1
ATOM 1782 N N . ALA A 1 238 ? -1.715 15.383 -7.454 1.00 61.88 238 ALA A N 1
ATOM 1783 C CA . ALA A 1 238 ? -1.417 13.981 -7.157 1.00 61.88 238 ALA A CA 1
ATOM 1784 C C . ALA A 1 238 ? -0.275 13.811 -6.143 1.00 61.88 238 ALA A C 1
ATOM 1786 O O . ALA A 1 238 ? 0.558 14.693 -5.942 1.00 61.88 238 ALA A O 1
ATOM 1787 N N . SER A 1 239 ? -0.285 12.645 -5.496 1.00 77.31 239 SER A N 1
ATOM 1788 C CA . SER A 1 239 ? 0.742 12.172 -4.567 1.00 77.31 239 SER A CA 1
ATOM 1789 C C . SER A 1 239 ? 2.098 12.076 -5.268 1.00 77.31 239 SER A C 1
ATOM 1791 O O . SER A 1 239 ? 2.180 11.528 -6.371 1.00 77.31 239 SER A O 1
ATOM 1793 N N . ALA A 1 240 ? 3.166 12.544 -4.613 1.00 80.69 240 ALA A N 1
ATOM 1794 C CA . ALA A 1 240 ? 4.535 12.403 -5.113 1.00 80.69 240 ALA A CA 1
ATOM 1795 C C . ALA A 1 240 ? 4.885 10.930 -5.387 1.00 80.69 240 ALA A C 1
ATOM 1797 O O . ALA A 1 240 ? 5.628 10.635 -6.316 1.00 80.69 240 ALA A O 1
ATOM 1798 N N . SER A 1 241 ? 4.256 9.999 -4.668 1.00 90.25 241 SER A N 1
ATOM 1799 C CA . SER A 1 241 ? 4.432 8.554 -4.778 1.00 90.25 241 SER A CA 1
ATOM 1800 C C . SER A 1 241 ? 3.342 7.834 -5.596 1.00 90.25 241 SER A C 1
ATOM 1802 O O . SER A 1 241 ? 3.200 6.618 -5.478 1.00 90.25 241 SER A O 1
ATOM 1804 N N . LEU A 1 242 ? 2.637 8.520 -6.515 1.00 92.44 242 LEU A N 1
ATOM 1805 C CA . LEU A 1 242 ? 1.512 7.963 -7.297 1.00 92.44 242 LEU A CA 1
ATOM 1806 C C . LEU A 1 242 ? 1.783 6.578 -7.915 1.00 92.44 242 LEU A C 1
ATOM 1808 O O . LEU A 1 242 ? 0.924 5.699 -7.884 1.00 92.44 242 LEU A O 1
ATOM 1812 N N . CYS A 1 243 ? 2.977 6.356 -8.476 1.00 95.75 243 CYS A N 1
ATOM 1813 C CA . CYS A 1 243 ? 3.337 5.050 -9.037 1.00 95.75 243 CYS A CA 1
ATOM 1814 C C . CYS A 1 243 ? 3.262 3.931 -7.981 1.00 95.75 243 CYS A C 1
ATOM 1816 O O . CYS A 1 243 ? 2.729 2.859 -8.262 1.00 95.75 243 CYS A O 1
ATOM 1818 N N . LEU A 1 244 ? 3.773 4.182 -6.771 1.00 96.56 244 LEU A N 1
ATOM 1819 C CA . LEU A 1 244 ? 3.717 3.228 -5.664 1.00 96.56 244 LEU A CA 1
ATOM 1820 C C . LEU A 1 244 ? 2.289 3.043 -5.159 1.00 96.56 244 LEU A C 1
ATOM 1822 O O . LEU A 1 244 ? 1.909 1.909 -4.894 1.00 96.56 244 LEU A O 1
ATOM 1826 N N . ASP A 1 245 ? 1.498 4.113 -5.075 1.00 95.38 245 ASP A N 1
ATOM 1827 C CA . ASP A 1 245 ? 0.103 4.054 -4.615 1.00 95.38 245 ASP A CA 1
ATOM 1828 C C . ASP A 1 245 ? -0.749 3.145 -5.516 1.00 95.38 245 ASP A C 1
ATOM 1830 O O . ASP A 1 245 ? -1.537 2.316 -5.046 1.00 95.38 245 ASP A O 1
ATOM 1834 N N . LEU A 1 246 ? -0.536 3.236 -6.831 1.00 95.50 246 LEU A N 1
ATOM 1835 C CA . LEU A 1 246 ? -1.216 2.388 -7.808 1.00 95.50 246 LEU A CA 1
ATOM 1836 C C . LEU A 1 246 ? -0.734 0.932 -7.737 1.00 95.50 246 LEU A C 1
ATOM 1838 O O . LEU A 1 246 ? -1.558 0.015 -7.758 1.00 95.50 246 LEU A O 1
ATOM 1842 N N . MET A 1 247 ? 0.578 0.697 -7.620 1.00 97.44 247 MET A N 1
ATOM 1843 C CA . MET A 1 247 ? 1.127 -0.656 -7.443 1.00 97.44 247 MET A CA 1
ATOM 1844 C C . MET A 1 247 ? 0.612 -1.310 -6.154 1.00 97.44 247 MET A C 1
ATOM 1846 O O . MET A 1 247 ? 0.207 -2.475 -6.172 1.00 97.44 247 MET A O 1
ATOM 1850 N N . HIS A 1 248 ? 0.593 -0.551 -5.055 1.00 97.25 248 HIS A N 1
ATOM 1851 C CA . HIS A 1 248 ? 0.053 -0.957 -3.760 1.00 97.25 248 HIS A CA 1
ATOM 1852 C C . HIS A 1 248 ? -1.407 -1.381 -3.889 1.00 97.25 248 HIS A C 1
ATOM 1854 O O . HIS A 1 248 ? -1.752 -2.504 -3.523 1.00 97.25 248 HIS A O 1
ATOM 1860 N N . THR A 1 249 ? -2.228 -0.541 -4.522 1.00 95.50 249 THR A N 1
ATOM 1861 C CA . THR A 1 249 ? -3.647 -0.819 -4.761 1.00 95.50 249 THR A CA 1
ATOM 1862 C C . THR A 1 249 ? -3.851 -2.144 -5.499 1.00 95.50 249 THR A C 1
ATOM 1864 O O . THR A 1 249 ? -4.689 -2.950 -5.095 1.00 95.50 249 THR A O 1
ATOM 1867 N N . GLN A 1 250 ? -3.079 -2.420 -6.557 1.00 95.69 250 GLN A N 1
ATOM 1868 C CA . GLN A 1 250 ? -3.226 -3.676 -7.308 1.00 95.69 250 GLN A CA 1
ATOM 1869 C C . GLN A 1 250 ? -2.793 -4.900 -6.497 1.00 95.69 250 GLN A C 1
ATOM 1871 O O . GLN A 1 250 ? -3.485 -5.917 -6.517 1.00 95.69 250 GLN A O 1
ATOM 1876 N N . CYS A 1 251 ? -1.702 -4.795 -5.736 1.00 96.94 251 CYS A N 1
ATOM 1877 C CA . CYS A 1 251 ? -1.244 -5.870 -4.855 1.00 96.94 251 CYS A CA 1
ATOM 1878 C C . CYS A 1 251 ? -2.254 -6.164 -3.735 1.00 96.94 251 CYS A C 1
ATOM 1880 O O . CYS A 1 251 ? -2.500 -7.323 -3.402 1.00 96.94 251 CYS A O 1
ATOM 1882 N N . LEU A 1 252 ? -2.869 -5.125 -3.168 1.00 95.62 252 LEU A N 1
ATOM 1883 C CA . LEU A 1 252 ? -3.864 -5.276 -2.112 1.00 95.62 252 LEU A CA 1
ATOM 1884 C C . LEU A 1 252 ? -5.151 -5.918 -2.636 1.00 95.62 252 LEU A C 1
ATOM 1886 O O . LEU A 1 252 ? -5.700 -6.810 -1.994 1.00 95.62 252 LEU A O 1
ATOM 1890 N N . ARG A 1 253 ? -5.591 -5.542 -3.841 1.00 93.44 253 ARG A N 1
ATOM 1891 C CA . ARG A 1 253 ? -6.727 -6.204 -4.494 1.00 93.44 253 ARG A CA 1
ATOM 1892 C C . ARG A 1 253 ? -6.413 -7.648 -4.852 1.00 93.44 253 ARG A C 1
ATOM 1894 O O . ARG A 1 253 ? -7.267 -8.508 -4.706 1.00 93.44 253 ARG A O 1
ATOM 1901 N N . TRP A 1 254 ? -5.199 -7.936 -5.310 1.00 95.12 254 TRP A N 1
ATOM 1902 C CA . TRP A 1 254 ? -4.760 -9.310 -5.556 1.00 95.12 254 TRP A CA 1
ATOM 1903 C C . TRP A 1 254 ? -4.849 -10.167 -4.282 1.00 95.12 254 TRP A C 1
ATOM 1905 O O . TRP A 1 254 ? -5.323 -11.301 -4.335 1.00 95.12 254 TRP A O 1
ATOM 1915 N N . LEU A 1 255 ? -4.459 -9.612 -3.125 1.00 94.88 255 LEU A N 1
ATOM 1916 C CA . LEU A 1 255 ? -4.610 -10.288 -1.832 1.00 94.88 255 LEU A CA 1
ATOM 1917 C C . LEU A 1 255 ? -6.078 -10.496 -1.465 1.00 94.88 255 LEU A C 1
ATOM 1919 O O . LEU A 1 255 ? -6.429 -11.588 -1.027 1.00 94.88 255 LEU A O 1
ATOM 1923 N N . LEU A 1 256 ? -6.913 -9.471 -1.643 1.00 92.12 256 LEU A N 1
ATOM 1924 C CA . LEU A 1 256 ? -8.341 -9.532 -1.341 1.00 92.12 256 LEU A CA 1
ATOM 1925 C C . LEU A 1 256 ? -9.045 -10.607 -2.179 1.00 92.12 256 LEU A C 1
ATOM 1927 O O . LEU A 1 256 ? -9.708 -11.476 -1.624 1.00 92.12 256 LEU A O 1
ATOM 1931 N N . ASP A 1 257 ? -8.820 -10.622 -3.493 1.00 91.50 257 ASP A N 1
ATOM 1932 C CA . ASP A 1 257 ? -9.386 -11.626 -4.396 1.00 91.50 257 ASP A CA 1
ATOM 1933 C C . ASP A 1 257 ? -9.017 -13.058 -3.958 1.00 91.50 257 ASP A C 1
ATOM 1935 O O . ASP A 1 257 ? -9.844 -13.971 -3.984 1.00 91.50 257 ASP A O 1
ATOM 1939 N N . ARG A 1 258 ? -7.757 -13.277 -3.555 1.00 92.69 258 ARG A N 1
ATOM 1940 C CA . ARG A 1 258 ? -7.304 -14.583 -3.057 1.00 92.69 258 ARG A CA 1
ATOM 1941 C C . ARG A 1 258 ? -7.885 -14.914 -1.691 1.00 92.69 258 ARG A C 1
ATOM 1943 O O . ARG A 1 258 ? -8.218 -16.070 -1.456 1.00 92.69 258 ARG A O 1
ATOM 1950 N N . TRP A 1 259 ? -8.010 -13.924 -0.812 1.00 91.75 259 TRP A N 1
ATOM 1951 C CA . TRP A 1 259 ? -8.637 -14.073 0.497 1.00 91.75 259 TRP A CA 1
ATOM 1952 C C . TRP A 1 259 ? -10.089 -14.538 0.382 1.00 91.75 259 TRP A C 1
ATOM 1954 O O . TRP A 1 259 ? -10.510 -15.440 1.103 1.00 91.75 259 TRP A O 1
ATOM 1964 N N . GLU A 1 260 ? -10.841 -13.965 -0.557 1.00 89.38 260 GLU A N 1
ATOM 1965 C CA . GLU A 1 260 ? -12.227 -14.347 -0.841 1.00 89.38 260 GLU A CA 1
ATOM 1966 C C . GLU A 1 260 ? -12.347 -15.765 -1.412 1.00 89.38 260 GLU A C 1
ATOM 1968 O O . GLU A 1 260 ? -13.339 -16.445 -1.158 1.00 89.38 260 GLU A O 1
ATOM 1973 N N . ARG A 1 261 ? -11.323 -16.234 -2.137 1.00 90.19 261 ARG A N 1
ATOM 1974 C CA . ARG A 1 261 ? -11.242 -17.606 -2.663 1.00 90.19 261 ARG A CA 1
ATOM 1975 C C . ARG A 1 261 ? -10.748 -18.642 -1.657 1.00 90.19 261 ARG A C 1
ATOM 1977 O O . ARG A 1 261 ? -10.766 -19.829 -1.984 1.00 90.19 261 ARG A O 1
ATOM 1984 N N . LEU A 1 262 ? -10.278 -18.237 -0.476 1.00 89.38 262 LEU A N 1
ATOM 1985 C CA . LEU A 1 262 ? -9.841 -19.200 0.529 1.00 89.38 262 LEU A CA 1
ATOM 1986 C C . LEU A 1 262 ? -11.029 -20.055 0.964 1.00 89.38 262 LEU A C 1
ATOM 1988 O O . LEU A 1 262 ? -12.013 -19.549 1.506 1.00 89.38 262 LEU A O 1
ATOM 1992 N N . ASP A 1 263 ? -10.906 -21.362 0.742 1.00 77.06 263 ASP A N 1
ATOM 1993 C CA . ASP A 1 263 ? -11.915 -22.314 1.174 1.00 77.06 263 ASP A CA 1
ATOM 1994 C C . ASP A 1 263 ? -12.027 -22.283 2.701 1.00 77.06 263 ASP A C 1
ATOM 1996 O O . ASP A 1 263 ? -11.037 -22.410 3.440 1.00 77.06 263 ASP A O 1
ATOM 2000 N N . LEU A 1 264 ? -13.255 -22.104 3.179 1.00 70.50 264 LEU A N 1
ATOM 2001 C CA . LEU A 1 264 ? -13.578 -22.074 4.597 1.00 70.50 264 LEU A CA 1
ATOM 2002 C C . LEU A 1 264 ? -13.690 -23.495 5.091 1.00 70.50 264 LEU A C 1
ATOM 2004 O O . LEU A 1 264 ? -14.763 -23.977 5.454 1.00 70.50 264 LEU A O 1
ATOM 2008 N N . SER A 1 265 ? -12.546 -24.170 5.137 1.00 73.31 265 SER A N 1
ATOM 2009 C CA . SER A 1 265 ? -12.484 -25.407 5.881 1.00 73.31 265 SER A CA 1
ATOM 2010 C C . SER A 1 265 ? -12.887 -25.096 7.326 1.00 73.31 265 SER A C 1
ATOM 2012 O O . SER A 1 265 ? -12.247 -24.257 7.968 1.00 73.31 265 SER A O 1
ATOM 2014 N N . PRO A 1 266 ? -13.890 -25.788 7.894 1.00 70.94 266 PRO A N 1
ATOM 2015 C CA . PRO A 1 266 ? -14.353 -25.543 9.261 1.00 70.94 266 PRO A CA 1
ATOM 2016 C C . PRO A 1 266 ? -13.270 -25.804 10.324 1.00 70.94 266 PRO A C 1
ATOM 2018 O O . PRO A 1 266 ? -13.485 -25.562 11.507 1.00 70.94 266 PRO A O 1
ATOM 2021 N N . ARG A 1 267 ? -12.105 -26.325 9.919 1.00 72.69 267 ARG A N 1
ATOM 2022 C CA . ARG A 1 267 ? -11.001 -26.720 10.795 1.00 72.69 267 ARG A CA 1
ATOM 2023 C C . ARG A 1 267 ? -9.940 -25.640 11.007 1.00 72.69 267 ARG A C 1
ATOM 2025 O O . ARG A 1 267 ? -9.134 -25.804 11.917 1.00 72.69 267 ARG A O 1
ATOM 2032 N N . ALA A 1 268 ? -9.902 -24.572 10.206 1.00 73.88 268 ALA A N 1
ATOM 2033 C CA . ALA A 1 268 ? -8.878 -23.536 10.341 1.00 73.88 268 ALA A CA 1
ATOM 2034 C C . ALA A 1 268 ? -9.466 -22.129 10.143 1.00 73.88 268 ALA A C 1
ATOM 2036 O O . ALA A 1 268 ? -10.026 -21.854 9.081 1.00 73.88 268 ALA A O 1
ATOM 2037 N N . PRO A 1 269 ? -9.319 -21.213 11.118 1.00 80.44 269 PRO A N 1
ATOM 2038 C CA . PRO A 1 269 ? -9.766 -19.839 10.936 1.00 80.44 269 PRO A CA 1
ATOM 2039 C C . PRO A 1 269 ? -8.948 -19.161 9.826 1.00 80.44 269 PRO A C 1
ATOM 2041 O O . PRO A 1 269 ? -7.728 -19.332 9.757 1.00 80.44 269 PRO A O 1
ATOM 2044 N N . ARG A 1 270 ? -9.615 -18.369 8.970 1.00 82.31 270 ARG A N 1
ATOM 2045 C CA . ARG A 1 270 ? -9.002 -17.713 7.792 1.00 82.31 270 ARG A CA 1
ATOM 2046 C C . ARG A 1 270 ? -7.729 -16.940 8.128 1.00 82.31 270 ARG A C 1
ATOM 2048 O O . ARG A 1 270 ? -6.766 -16.982 7.370 1.00 82.31 270 ARG A O 1
ATOM 2055 N N . ILE A 1 271 ? -7.693 -16.296 9.296 1.00 86.38 271 ILE A N 1
ATOM 2056 C CA . ILE A 1 271 ? -6.548 -15.501 9.757 1.00 86.38 271 ILE A CA 1
ATOM 2057 C C . ILE A 1 271 ? -5.233 -16.289 9.792 1.00 86.38 271 ILE A C 1
ATOM 2059 O O . ILE A 1 271 ? -4.176 -15.733 9.505 1.00 86.38 271 ILE A O 1
ATOM 2063 N N . MET A 1 272 ? -5.281 -17.604 10.021 1.00 87.25 272 MET A N 1
ATOM 2064 C CA . MET A 1 272 ? -4.086 -18.456 10.026 1.00 87.25 272 MET A CA 1
ATOM 2065 C C . MET A 1 272 ? -3.500 -18.679 8.626 1.00 87.25 272 MET A C 1
ATOM 2067 O O . MET A 1 272 ? -2.342 -19.070 8.498 1.00 87.25 272 MET A O 1
ATOM 2071 N N . GLN A 1 273 ? -4.277 -18.418 7.574 1.00 89.88 273 GLN A N 1
ATOM 2072 C CA . GLN A 1 273 ? -3.836 -18.512 6.182 1.00 89.88 273 GLN A CA 1
ATOM 2073 C C . GLN A 1 273 ? -3.213 -17.199 5.684 1.00 89.88 273 GLN A C 1
ATOM 2075 O O . GLN A 1 273 ? -2.494 -17.194 4.684 1.00 89.88 273 GLN A O 1
ATOM 2080 N N . PHE A 1 274 ? -3.417 -16.093 6.406 1.00 92.62 274 PHE A N 1
ATOM 2081 C CA . PHE A 1 274 ? -2.907 -14.779 6.026 1.00 92.62 274 PHE A CA 1
ATOM 2082 C C . PHE A 1 274 ? -1.378 -14.747 5.817 1.00 92.62 274 PHE A C 1
ATOM 2084 O O . PHE A 1 274 ? -0.935 -14.248 4.780 1.00 92.62 274 PHE A O 1
ATOM 2091 N N . PRO A 1 275 ? -0.536 -15.352 6.684 1.00 93.19 275 PRO A N 1
ATOM 2092 C CA . PRO A 1 275 ? 0.906 -15.398 6.439 1.00 93.19 275 PRO A CA 1
ATOM 2093 C C . PRO A 1 275 ? 1.296 -16.172 5.171 1.00 93.19 275 PRO A C 1
ATOM 2095 O O . PRO A 1 275 ? 2.316 -15.866 4.554 1.00 93.19 275 PRO A O 1
ATOM 2098 N N . ALA A 1 276 ? 0.514 -17.181 4.768 1.00 92.75 276 ALA A N 1
ATOM 2099 C CA . ALA A 1 276 ? 0.748 -17.892 3.514 1.00 92.75 276 ALA A CA 1
ATOM 2100 C C . ALA A 1 276 ? 0.459 -16.982 2.313 1.00 92.75 276 ALA A C 1
ATOM 2102 O O . ALA A 1 276 ? 1.330 -16.830 1.463 1.00 92.75 276 ALA A O 1
ATOM 2103 N N . LEU A 1 277 ? -0.671 -16.271 2.323 1.00 94.25 277 LEU A N 1
ATOM 2104 C CA . LEU A 1 277 ? -1.007 -15.296 1.281 1.00 94.25 277 LEU A CA 1
ATOM 2105 C C . LEU A 1 277 ? 0.025 -14.172 1.150 1.00 94.25 277 LEU A C 1
ATOM 2107 O O . LEU A 1 277 ? 0.364 -13.775 0.038 1.00 94.25 277 LEU A O 1
ATOM 2111 N N . LEU A 1 278 ? 0.577 -13.683 2.264 1.00 95.25 278 LEU A N 1
ATOM 2112 C CA . LEU A 1 278 ? 1.660 -12.697 2.234 1.00 95.25 278 LEU A CA 1
ATOM 2113 C C . LEU A 1 278 ? 2.941 -13.249 1.582 1.00 95.25 278 LEU A C 1
ATOM 2115 O O . LEU A 1 278 ? 3.642 -12.514 0.883 1.00 95.25 278 LEU A O 1
ATOM 2119 N N . ARG A 1 279 ? 3.262 -14.535 1.783 1.00 94.38 279 ARG A N 1
ATOM 2120 C CA . ARG A 1 279 ? 4.384 -15.190 1.084 1.00 94.38 279 ARG A CA 1
ATOM 2121 C C . ARG A 1 279 ? 4.100 -15.333 -0.409 1.00 94.38 279 ARG A C 1
ATOM 2123 O O . ARG A 1 279 ? 4.997 -15.068 -1.208 1.00 94.38 279 ARG A O 1
ATOM 2130 N N . ASP A 1 280 ? 2.870 -15.678 -0.773 1.00 95.38 280 ASP A N 1
ATOM 2131 C CA . ASP A 1 280 ? 2.462 -15.807 -2.172 1.00 95.38 280 ASP A CA 1
ATOM 2132 C C . ASP A 1 280 ? 2.501 -14.455 -2.890 1.00 95.38 280 ASP A C 1
ATOM 2134 O O . ASP A 1 280 ? 3.037 -14.373 -3.993 1.00 95.38 280 ASP A O 1
ATOM 2138 N N . LEU A 1 281 ? 2.023 -13.375 -2.255 1.00 96.19 281 LEU A N 1
ATOM 2139 C CA . LEU A 1 281 ? 2.125 -12.023 -2.813 1.00 96.19 281 LEU A CA 1
ATOM 2140 C C . LEU A 1 281 ? 3.588 -11.636 -3.026 1.00 96.19 281 LEU A C 1
ATOM 2142 O O . LEU A 1 281 ? 3.947 -11.081 -4.063 1.00 96.19 281 LEU A O 1
ATOM 2146 N N . ARG A 1 282 ? 4.455 -11.938 -2.056 1.00 95.25 282 ARG A N 1
ATOM 2147 C CA . ARG A 1 282 ? 5.887 -11.661 -2.175 1.00 95.25 282 ARG A CA 1
ATOM 2148 C C . ARG A 1 282 ? 6.490 -12.364 -3.391 1.00 95.25 282 ARG A C 1
ATOM 2150 O O . ARG A 1 282 ? 7.257 -11.751 -4.133 1.00 95.25 282 ARG A O 1
ATOM 2157 N N . ALA A 1 283 ? 6.158 -13.641 -3.582 1.00 94.75 283 ALA A N 1
ATOM 2158 C CA . ALA A 1 283 ? 6.588 -14.403 -4.747 1.00 94.75 283 ALA A CA 1
ATOM 2159 C C . ALA A 1 283 ? 6.039 -13.776 -6.036 1.00 94.75 283 ALA A C 1
ATOM 2161 O O . ALA A 1 283 ? 6.811 -13.544 -6.961 1.00 94.75 283 ALA A O 1
ATOM 2162 N N . HIS A 1 284 ? 4.753 -13.412 -6.045 1.00 96.12 284 HIS A N 1
ATOM 2163 C CA . HIS A 1 284 ? 4.078 -12.761 -7.167 1.00 96.12 284 HIS A CA 1
ATOM 2164 C C . HIS A 1 284 ? 4.750 -11.451 -7.581 1.00 96.12 284 HIS A C 1
ATOM 2166 O O . HIS A 1 284 ? 5.087 -11.292 -8.750 1.00 96.12 284 HIS A O 1
ATOM 2172 N N . ILE A 1 285 ? 5.025 -10.538 -6.643 1.00 96.62 285 ILE A N 1
ATOM 2173 C CA . ILE A 1 285 ? 5.739 -9.281 -6.921 1.00 96.62 285 ILE A CA 1
ATOM 2174 C C . ILE A 1 285 ? 7.115 -9.584 -7.532 1.00 96.62 285 ILE A C 1
ATOM 2176 O O . ILE A 1 285 ? 7.458 -9.046 -8.586 1.00 96.62 285 ILE A O 1
ATOM 2180 N N . LYS A 1 286 ? 7.878 -10.494 -6.908 1.00 95.44 286 LYS A N 1
ATOM 2181 C CA . LYS A 1 286 ? 9.236 -10.853 -7.340 1.00 95.44 286 LYS A CA 1
ATOM 2182 C C . LYS A 1 286 ? 9.277 -11.436 -8.752 1.00 95.44 286 LYS A C 1
ATOM 2184 O O . LYS A 1 286 ? 10.224 -11.171 -9.486 1.00 95.44 286 LYS A O 1
ATOM 2189 N N . THR A 1 287 ? 8.297 -12.258 -9.120 1.00 95.69 287 THR A N 1
ATOM 2190 C CA . THR A 1 287 ? 8.244 -12.880 -10.449 1.00 95.69 287 THR A CA 1
ATOM 2191 C C . THR A 1 287 ? 7.653 -11.956 -11.499 1.00 95.69 287 THR A C 1
ATOM 2193 O O . THR A 1 287 ? 8.052 -12.033 -12.651 1.00 95.69 287 THR A O 1
ATOM 2196 N N . THR A 1 288 ? 6.715 -11.089 -11.122 1.00 96.25 288 THR A N 1
ATOM 2197 C CA . THR A 1 288 ? 5.940 -10.287 -12.076 1.00 96.25 288 THR A CA 1
ATOM 2198 C C . THR A 1 288 ? 6.708 -9.072 -12.569 1.00 96.25 288 THR A C 1
ATOM 2200 O O . THR A 1 288 ? 6.731 -8.829 -13.771 1.00 96.25 288 THR A O 1
ATOM 2203 N N . LEU A 1 289 ? 7.365 -8.317 -11.679 1.00 96.56 289 LEU A N 1
ATOM 2204 C CA . LEU A 1 289 ? 8.034 -7.075 -12.087 1.00 96.56 289 LEU A CA 1
ATOM 2205 C C . LEU A 1 289 ? 9.102 -7.287 -13.180 1.00 96.56 289 LEU A C 1
ATOM 2207 O O . LEU A 1 289 ? 9.079 -6.538 -14.154 1.00 96.56 289 LEU A O 1
ATOM 2211 N N . PRO A 1 290 ? 9.986 -8.305 -13.108 1.00 96.81 290 PRO A N 1
ATOM 2212 C CA . PRO A 1 290 ? 10.965 -8.554 -14.169 1.00 96.81 290 PRO A CA 1
ATOM 2213 C C . PRO A 1 290 ? 10.356 -8.953 -15.521 1.00 96.81 290 PRO A C 1
ATOM 2215 O O . PRO A 1 290 ? 11.045 -8.873 -16.533 1.00 96.81 290 PRO A O 1
ATOM 2218 N N . LEU A 1 291 ? 9.098 -9.409 -15.546 1.00 96.00 291 LEU A N 1
ATOM 2219 C CA . LEU A 1 291 ? 8.409 -9.843 -16.765 1.00 96.00 291 LEU A CA 1
ATOM 2220 C C . LEU A 1 291 ? 7.691 -8.698 -17.491 1.00 96.00 291 LEU A C 1
ATOM 2222 O O . LEU A 1 291 ? 7.240 -8.889 -18.618 1.00 96.00 291 LEU A O 1
ATOM 2226 N N . VAL A 1 292 ? 7.566 -7.519 -16.874 1.00 96.00 292 VAL A N 1
ATOM 2227 C CA . VAL A 1 292 ? 6.946 -6.360 -17.526 1.00 96.00 292 VAL A CA 1
ATOM 2228 C C . VAL A 1 292 ? 7.906 -5.813 -18.582 1.00 96.00 292 VAL A C 1
ATOM 2230 O O . VAL A 1 292 ? 9.010 -5.366 -18.260 1.00 96.00 292 VAL A O 1
ATOM 2233 N N . GLU A 1 293 ? 7.472 -5.829 -19.842 1.00 94.88 293 GLU A N 1
ATOM 2234 C CA . GLU A 1 293 ? 8.277 -5.374 -20.976 1.00 94.88 293 GLU A CA 1
ATOM 2235 C C . GLU A 1 293 ? 8.692 -3.902 -20.831 1.00 94.88 293 GLU A C 1
ATOM 2237 O O . GLU A 1 293 ? 7.897 -3.029 -20.472 1.00 94.88 293 GLU A O 1
ATOM 2242 N N . ALA A 1 294 ? 9.966 -3.620 -21.114 1.00 92.56 294 ALA A N 1
ATOM 2243 C CA . ALA A 1 294 ? 10.505 -2.268 -21.105 1.00 92.56 294 ALA A CA 1
ATOM 2244 C C . ALA A 1 294 ? 10.300 -1.572 -22.472 1.00 92.56 294 ALA A C 1
ATOM 2246 O O . ALA A 1 294 ? 10.491 -2.208 -23.508 1.00 92.56 294 ALA A O 1
ATOM 2247 N N . PRO A 1 295 ? 10.015 -0.255 -22.506 1.00 94.44 295 PRO A N 1
ATOM 2248 C CA . PRO A 1 295 ? 9.819 0.619 -21.351 1.00 94.44 295 PRO A CA 1
ATOM 2249 C C . PRO A 1 295 ? 8.485 0.338 -20.650 1.00 94.44 295 PRO A C 1
ATOM 2251 O O . PRO A 1 295 ? 7.461 0.147 -21.300 1.00 94.44 295 PRO A O 1
ATOM 2254 N N . TRP A 1 296 ? 8.496 0.357 -19.315 1.00 96.56 296 TRP A N 1
ATOM 2255 C CA . TRP A 1 296 ? 7.275 0.156 -18.542 1.00 96.56 296 TRP A CA 1
ATOM 2256 C C . TRP A 1 296 ? 6.249 1.242 -18.857 1.00 96.56 296 TRP A C 1
ATOM 2258 O O . TRP A 1 296 ? 6.558 2.434 -18.838 1.00 96.56 296 TRP A O 1
ATOM 2268 N N . SER A 1 297 ? 5.007 0.819 -19.075 1.00 96.62 297 SER A N 1
ATOM 2269 C CA . SER A 1 297 ? 3.838 1.692 -19.010 1.00 96.62 297 SER A CA 1
ATOM 2270 C C . SER A 1 297 ? 3.065 1.396 -17.730 1.00 96.62 297 SER A C 1
ATOM 2272 O O . SER A 1 297 ? 3.033 0.250 -17.273 1.00 96.62 297 SER A O 1
ATOM 2274 N N . ILE A 1 298 ? 2.409 2.412 -17.160 1.00 96.06 298 ILE A N 1
ATOM 2275 C CA . ILE A 1 298 ? 1.615 2.218 -15.942 1.00 96.06 298 ILE A CA 1
ATOM 2276 C C . ILE A 1 298 ? 0.513 1.173 -16.163 1.00 96.06 298 ILE A C 1
ATOM 2278 O O . ILE A 1 298 ? 0.352 0.278 -15.345 1.00 96.06 298 ILE A O 1
ATOM 2282 N N . GLY A 1 299 ? -0.177 1.195 -17.309 1.00 96.12 299 GLY A N 1
ATOM 2283 C CA . GLY A 1 299 ? -1.227 0.221 -17.622 1.00 96.12 299 GLY A CA 1
ATOM 2284 C C . GLY A 1 299 ? -0.722 -1.225 -17.654 1.00 96.12 299 GLY A C 1
ATOM 2285 O O . GLY A 1 299 ? -1.315 -2.087 -17.008 1.00 96.12 299 GLY A O 1
ATOM 2286 N N . ALA A 1 300 ? 0.393 -1.487 -18.348 1.00 96.06 300 ALA A N 1
ATOM 2287 C CA . ALA A 1 300 ? 0.975 -2.829 -18.422 1.00 96.06 300 ALA A CA 1
ATOM 2288 C C . ALA A 1 300 ? 1.453 -3.323 -17.050 1.00 96.06 300 ALA A C 1
ATOM 2290 O O . ALA A 1 300 ? 1.191 -4.467 -16.685 1.00 96.06 300 ALA A O 1
ATOM 2291 N N . LEU A 1 301 ? 2.092 -2.448 -16.267 1.00 97.19 301 LEU A N 1
ATOM 2292 C CA . LEU A 1 301 ? 2.545 -2.764 -14.914 1.00 97.19 301 LEU A CA 1
ATOM 2293 C C . LEU A 1 301 ? 1.377 -3.137 -13.992 1.00 97.19 301 LEU A C 1
ATOM 2295 O O . LEU A 1 301 ? 1.426 -4.162 -13.314 1.00 97.19 301 LEU A O 1
ATOM 2299 N N . LEU A 1 302 ? 0.319 -2.321 -13.968 1.00 96.38 302 LEU A N 1
ATOM 2300 C CA . LEU A 1 302 ? -0.842 -2.565 -13.110 1.00 96.38 302 LEU A CA 1
ATOM 2301 C C . LEU A 1 302 ? -1.597 -3.830 -13.525 1.00 96.38 302 LEU A C 1
ATOM 2303 O O . LEU A 1 302 ? -2.009 -4.598 -12.658 1.00 96.38 302 LEU A O 1
ATOM 2307 N N . LEU A 1 303 ? -1.738 -4.073 -14.832 1.00 95.56 303 LEU A N 1
ATOM 2308 C CA . LEU A 1 303 ? -2.353 -5.294 -15.343 1.00 95.56 303 LEU A CA 1
ATOM 2309 C C . LEU A 1 303 ? -1.544 -6.533 -14.940 1.00 95.56 303 LEU A C 1
ATOM 2311 O O . LEU A 1 303 ? -2.123 -7.497 -14.446 1.00 95.56 303 LEU A O 1
ATOM 2315 N N . ALA A 1 304 ? -0.218 -6.488 -15.084 1.00 96.06 304 ALA A N 1
ATOM 2316 C CA . ALA A 1 304 ? 0.661 -7.583 -14.685 1.00 96.06 304 ALA A CA 1
ATOM 2317 C C . ALA A 1 304 ? 0.561 -7.869 -13.177 1.00 96.06 304 ALA A C 1
ATOM 2319 O O . ALA A 1 304 ? 0.408 -9.020 -12.776 1.00 96.06 304 ALA A O 1
ATOM 2320 N N . LEU A 1 305 ? 0.565 -6.829 -12.331 1.00 96.25 305 LEU A N 1
ATOM 2321 C CA . LEU A 1 305 ? 0.396 -6.985 -10.880 1.00 96.25 305 LEU A CA 1
ATOM 2322 C C . LEU A 1 305 ? -0.983 -7.539 -10.491 1.00 96.25 305 LEU A C 1
ATOM 2324 O O . LEU A 1 305 ? -1.090 -8.208 -9.464 1.00 96.25 305 LEU A O 1
ATOM 2328 N N . ARG A 1 306 ? -2.022 -7.295 -11.297 1.00 94.44 306 ARG A N 1
ATOM 2329 C CA . ARG A 1 306 ? -3.383 -7.794 -11.056 1.00 94.44 306 ARG A CA 1
ATOM 2330 C C . ARG A 1 306 ? -3.580 -9.250 -11.484 1.00 94.44 306 ARG A C 1
ATOM 2332 O O . ARG A 1 306 ? -4.376 -9.946 -10.860 1.00 94.44 306 ARG A O 1
ATOM 2339 N N . GLN A 1 307 ? -2.905 -9.703 -12.539 1.00 93.56 307 GLN A N 1
ATOM 2340 C CA . GLN A 1 307 ? -3.107 -11.037 -13.110 1.00 93.56 307 GLN A CA 1
ATOM 2341 C C . GLN A 1 307 ? -2.586 -12.156 -12.195 1.00 93.56 307 GLN A C 1
ATOM 2343 O O . GLN A 1 307 ? -1.526 -12.052 -11.580 1.00 93.56 307 GLN A O 1
ATOM 2348 N N . GLU A 1 308 ? -3.332 -13.259 -12.112 1.00 83.81 308 GLU A N 1
ATOM 2349 C CA . GLU A 1 308 ? -2.889 -14.463 -11.414 1.00 83.81 308 GLU A CA 1
ATOM 2350 C C . GLU A 1 308 ? -2.153 -15.392 -12.379 1.00 83.81 308 GLU A C 1
ATOM 2352 O O . GLU A 1 308 ? -2.740 -15.912 -13.321 1.00 83.81 308 GLU A O 1
ATOM 2357 N N . GLY A 1 309 ? -0.870 -15.631 -12.108 1.00 63.75 309 GLY A N 1
ATOM 2358 C CA . GLY A 1 309 ? -0.053 -16.573 -12.863 1.00 63.75 309 GLY A CA 1
ATOM 2359 C C . GLY A 1 309 ? 0.899 -15.858 -13.808 1.00 63.75 309 GLY A C 1
ATOM 2360 O O . GLY A 1 309 ? 0.499 -15.349 -14.846 1.00 63.75 309 GLY A O 1
ATOM 2361 N N . GLY A 1 310 ? 2.192 -15.905 -13.481 1.00 50.00 310 GLY A N 1
ATOM 2362 C CA . GLY A 1 310 ? 3.297 -15.480 -14.351 1.00 50.00 310 GLY A CA 1
ATOM 2363 C C . GLY A 1 310 ? 3.463 -16.331 -15.617 1.00 50.00 310 GLY A C 1
ATOM 2364 O O . GLY A 1 310 ? 4.567 -16.449 -16.142 1.00 50.00 310 GLY A O 1
ATOM 2365 N N . GLY A 1 311 ? 2.386 -16.947 -16.107 1.00 43.84 311 GLY A N 1
ATOM 2366 C CA . GLY A 1 311 ? 2.322 -17.405 -17.476 1.00 43.84 311 GLY A CA 1
ATOM 2367 C C . GLY A 1 311 ? 2.169 -16.172 -18.344 1.00 43.84 311 GLY A C 1
ATOM 2368 O O . GLY A 1 311 ? 1.058 -15.679 -18.517 1.00 43.84 311 GLY A O 1
ATOM 2369 N N . VAL A 1 312 ? 3.285 -15.682 -18.889 1.00 44.88 312 VAL A N 1
ATOM 2370 C CA . VAL A 1 312 ? 3.255 -14.852 -20.098 1.00 44.88 312 VAL A CA 1
ATOM 2371 C C . VAL A 1 312 ? 2.215 -15.494 -21.020 1.00 44.88 312 VAL A C 1
ATOM 2373 O O . VAL A 1 312 ? 2.349 -16.697 -21.280 1.00 44.88 312 VAL A O 1
ATOM 2376 N N . PRO A 1 313 ? 1.163 -14.781 -21.466 1.00 45.22 313 PRO A N 1
ATOM 2377 C CA . PRO A 1 313 ? 0.273 -15.313 -22.480 1.00 45.22 313 PRO A CA 1
ATOM 2378 C C . PRO A 1 313 ? 1.164 -15.604 -23.680 1.00 45.22 313 PRO A C 1
ATOM 2380 O O . PRO A 1 313 ? 1.624 -14.693 -24.363 1.00 45.22 313 PRO A O 1
ATOM 2383 N N . SER A 1 314 ? 1.521 -16.877 -23.852 1.00 41.97 314 SER A N 1
ATOM 2384 C CA . SER A 1 314 ? 2.352 -17.321 -24.952 1.00 41.97 314 SER A CA 1
ATOM 2385 C C . SER A 1 314 ? 1.600 -16.910 -26.203 1.00 41.97 314 SER A C 1
ATOM 2387 O O . SER A 1 314 ? 0.539 -17.456 -26.503 1.00 41.97 314 SER A O 1
ATOM 2389 N N . GLY A 1 315 ? 2.112 -15.887 -26.883 1.00 42.00 315 GLY A N 1
ATOM 2390 C CA . GLY A 1 315 ? 1.609 -15.396 -28.155 1.00 42.00 315 GLY A CA 1
ATOM 2391 C C . GLY A 1 315 ? 1.866 -16.400 -29.273 1.00 42.00 315 GLY A C 1
ATOM 2392 O O . GLY A 1 315 ? 2.385 -16.027 -30.317 1.00 42.00 315 GLY A O 1
ATOM 2393 N N . ALA A 1 316 ? 1.532 -17.673 -29.061 1.00 36.38 316 ALA A N 1
ATOM 2394 C CA . ALA A 1 316 ? 1.258 -18.586 -30.144 1.00 36.38 316 ALA A CA 1
ATOM 2395 C C . ALA A 1 316 ? -0.130 -18.201 -30.681 1.00 36.38 316 ALA A C 1
ATOM 2397 O O . ALA A 1 316 ? -1.133 -18.450 -30.004 1.00 36.38 316 ALA A O 1
ATOM 2398 N N . PRO A 1 317 ? -0.222 -17.546 -31.853 1.00 39.69 317 PRO A N 1
ATOM 2399 C CA . PRO A 1 317 ? -1.517 -17.322 -32.467 1.00 39.69 317 PRO A CA 1
ATOM 2400 C C . PRO A 1 317 ? -2.180 -18.686 -32.704 1.00 39.69 317 PRO A C 1
ATOM 2402 O O . PRO A 1 317 ? -1.483 -19.645 -33.059 1.00 39.69 317 PRO A O 1
ATOM 2405 N N . PRO A 1 318 ? -3.508 -18.806 -32.542 1.00 37.97 318 PRO A N 1
ATOM 2406 C CA . PRO A 1 318 ? -4.213 -19.979 -33.024 1.00 37.97 318 PRO A CA 1
ATOM 2407 C C . PRO A 1 318 ? -3.896 -20.126 -34.514 1.00 37.97 318 PRO A C 1
ATOM 2409 O O . PRO A 1 318 ? -4.182 -19.243 -35.325 1.00 37.97 318 PRO A O 1
ATOM 2412 N N . SER A 1 319 ? -3.228 -21.224 -34.859 1.00 46.62 319 SER A N 1
ATOM 2413 C CA . SER A 1 319 ? -3.005 -21.626 -36.240 1.00 46.62 319 SER A CA 1
ATOM 2414 C C . SER A 1 319 ? -4.370 -21.793 -36.905 1.00 46.62 319 SER A C 1
ATOM 2416 O O . SER A 1 319 ? -5.057 -22.786 -36.678 1.00 46.62 319 SER A O 1
ATOM 2418 N N . GLY A 1 320 ? -4.790 -20.789 -37.675 1.00 47.09 320 GLY A N 1
ATOM 2419 C CA . GLY A 1 320 ? -6.010 -20.862 -38.469 1.00 47.09 320 GLY A CA 1
ATOM 2420 C C . GLY A 1 320 ? -6.730 -19.530 -38.633 1.00 47.09 320 GLY A C 1
ATOM 2421 O O . GLY A 1 320 ? -7.680 -19.264 -37.911 1.00 47.09 320 GLY A O 1
ATOM 2422 N N . ALA A 1 321 ? -6.288 -18.739 -39.614 1.00 36.91 321 ALA A N 1
ATOM 2423 C CA . ALA A 1 321 ? -7.105 -17.968 -40.566 1.00 36.91 321 ALA A CA 1
ATOM 2424 C C . ALA A 1 321 ? -6.383 -16.675 -40.964 1.00 36.91 321 ALA A C 1
ATOM 2426 O O . ALA A 1 321 ? -6.228 -15.735 -40.188 1.00 36.91 321 ALA A O 1
ATOM 2427 N N . ALA A 1 322 ? -5.941 -16.637 -42.217 1.00 40.59 322 ALA A N 1
ATOM 2428 C CA . ALA A 1 322 ? -5.388 -15.455 -42.845 1.00 40.59 322 ALA A CA 1
ATOM 2429 C C . ALA A 1 322 ? -6.460 -14.360 -42.972 1.00 40.59 322 ALA A C 1
ATOM 2431 O O . ALA A 1 322 ? -7.429 -14.523 -43.707 1.00 40.59 322 ALA A O 1
ATOM 2432 N N . ALA A 1 323 ? -6.233 -13.211 -42.341 1.00 34.88 323 ALA A N 1
ATOM 2433 C CA . ALA A 1 323 ? -6.850 -11.953 -42.739 1.00 34.88 323 ALA A CA 1
ATOM 2434 C C . ALA A 1 323 ? -5.790 -10.851 -42.664 1.00 34.88 323 ALA A C 1
ATOM 2436 O O . ALA A 1 323 ? -5.329 -10.457 -41.595 1.00 34.88 323 ALA A O 1
ATOM 2437 N N . ARG A 1 324 ? -5.356 -10.398 -43.843 1.00 37.94 324 ARG A N 1
ATOM 2438 C CA . ARG A 1 324 ? -4.480 -9.239 -44.014 1.00 37.94 324 ARG A CA 1
ATOM 2439 C C . ARG A 1 324 ? -5.265 -7.983 -43.637 1.00 37.94 324 ARG A C 1
ATOM 2441 O O . ARG A 1 324 ? -6.249 -7.667 -44.295 1.00 37.94 324 ARG A O 1
ATOM 2448 N N . GLY A 1 325 ? -4.801 -7.265 -42.622 1.00 32.44 325 GLY A N 1
ATOM 2449 C CA . GLY A 1 325 ? -5.284 -5.936 -42.261 1.00 32.44 325 GLY A CA 1
ATOM 2450 C C . GLY A 1 325 ? -4.144 -5.137 -41.641 1.00 32.44 325 GLY A C 1
ATOM 2451 O O . GLY A 1 325 ? -3.608 -5.511 -40.604 1.00 32.44 325 GLY A O 1
ATOM 2452 N N . SER A 1 326 ? -3.726 -4.080 -42.328 1.00 31.89 326 SER A N 1
ATOM 2453 C CA . SER A 1 326 ? -2.645 -3.169 -41.953 1.00 31.89 326 SER A CA 1
ATOM 2454 C C . SER A 1 326 ? -2.908 -2.484 -40.607 1.00 31.89 326 SER A C 1
ATOM 2456 O O . SER A 1 326 ? -3.880 -1.744 -40.471 1.00 31.89 326 SER A O 1
ATOM 2458 N N . SER A 1 327 ? -2.013 -2.686 -39.639 1.00 28.27 327 SER A N 1
ATOM 2459 C CA . SER A 1 327 ? -2.035 -2.010 -38.340 1.00 28.27 327 SER A CA 1
ATOM 2460 C C . SER A 1 327 ? -1.209 -0.724 -38.399 1.00 28.27 327 SER A C 1
ATOM 2462 O O . SER A 1 327 ? 0.016 -0.750 -38.286 1.00 28.27 327 SER A O 1
ATOM 2464 N N . THR A 1 328 ? -1.879 0.414 -38.564 1.00 29.23 328 THR A N 1
ATOM 2465 C CA . THR A 1 328 ? -1.322 1.727 -38.219 1.00 29.23 328 THR A CA 1
ATOM 2466 C C . THR A 1 328 ? -1.315 1.881 -36.701 1.00 29.23 328 THR A C 1
ATOM 2468 O O . THR A 1 328 ? -2.360 1.784 -36.059 1.00 29.23 328 THR A O 1
ATOM 2471 N N . ALA A 1 329 ? -0.133 2.126 -36.139 1.00 34.19 329 ALA A N 1
ATOM 2472 C CA . ALA A 1 329 ? 0.079 2.388 -34.724 1.00 34.19 329 ALA A CA 1
ATOM 2473 C C . ALA A 1 329 ? -0.738 3.604 -34.257 1.00 34.19 329 ALA A C 1
ATOM 2475 O O . ALA A 1 329 ? -0.462 4.740 -34.639 1.00 34.19 329 ALA A O 1
ATOM 2476 N N . VAL A 1 330 ? -1.726 3.360 -33.397 1.00 27.25 330 VAL A N 1
ATOM 2477 C CA . VAL A 1 330 ? -2.421 4.394 -32.627 1.00 27.25 330 VAL A CA 1
ATOM 2478 C C . VAL A 1 330 ? -1.981 4.234 -31.178 1.00 27.25 330 VAL A C 1
ATOM 2480 O O . VAL A 1 330 ? -2.604 3.528 -30.391 1.00 27.25 330 VAL A O 1
ATOM 2483 N N . SER A 1 331 ? -0.869 4.882 -30.834 1.00 32.12 331 SER A N 1
ATOM 2484 C CA . SER A 1 331 ? -0.506 5.136 -29.442 1.00 32.12 331 SER A CA 1
ATOM 2485 C C . SER A 1 331 ? -1.411 6.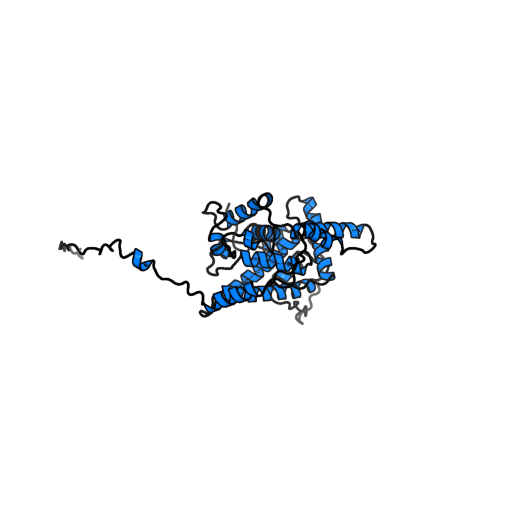260 -28.940 1.00 32.12 331 SER A C 1
ATOM 2487 O O . SER A 1 331 ? -1.172 7.436 -29.211 1.00 32.12 331 SER A O 1
ATOM 2489 N N . ARG A 1 332 ? -2.529 5.902 -28.303 1.00 31.73 332 ARG A N 1
ATOM 2490 C CA . ARG A 1 332 ? -3.377 6.857 -27.583 1.00 31.73 332 ARG A CA 1
ATOM 2491 C C . ARG A 1 332 ? -3.027 6.770 -26.107 1.00 31.73 332 ARG A C 1
ATOM 2493 O O . ARG A 1 332 ? -3.138 5.704 -25.510 1.00 31.73 332 ARG A O 1
ATOM 2500 N N . ALA A 1 333 ? -2.619 7.903 -25.540 1.00 31.25 333 ALA A N 1
ATOM 2501 C CA . ALA A 1 333 ? -2.506 8.091 -24.105 1.00 31.25 333 ALA A CA 1
ATOM 2502 C C . ALA A 1 333 ? -3.845 7.717 -23.450 1.00 31.25 333 ALA A C 1
ATOM 2504 O O . ALA A 1 333 ? -4.854 8.402 -23.628 1.00 31.25 333 ALA A O 1
ATOM 2505 N N . ILE A 1 334 ? -3.870 6.594 -22.736 1.00 38.91 334 ILE A N 1
ATOM 2506 C CA . ILE A 1 334 ? -4.980 6.256 -21.852 1.00 38.91 334 ILE A CA 1
ATOM 2507 C C . ILE A 1 334 ? -4.819 7.174 -20.644 1.00 38.91 334 ILE A C 1
ATOM 2509 O O . ILE A 1 334 ? -3.874 7.023 -19.873 1.00 38.91 334 ILE A O 1
ATOM 2513 N N . SER A 1 335 ? -5.700 8.168 -20.523 1.00 40.19 335 SER A N 1
ATOM 2514 C CA . SER A 1 335 ? -5.690 9.086 -19.383 1.00 40.19 335 SER A CA 1
ATOM 2515 C C . SER A 1 335 ? -5.825 8.293 -18.081 1.00 40.19 335 SER A C 1
ATOM 2517 O O . SER A 1 335 ? -6.612 7.347 -18.011 1.00 40.19 335 SER A O 1
ATOM 2519 N N . VAL A 1 336 ? -5.084 8.686 -17.042 1.00 44.94 336 VAL A N 1
ATOM 2520 C CA . VAL A 1 336 ? -5.138 8.083 -15.697 1.00 44.94 336 VAL A CA 1
ATOM 2521 C C . VAL A 1 336 ? -6.585 7.986 -15.191 1.00 44.94 336 VAL A C 1
ATOM 2523 O O . VAL A 1 336 ? -6.951 6.992 -14.574 1.00 44.94 336 VAL A O 1
ATOM 2526 N N . ALA A 1 337 ? -7.450 8.937 -15.559 1.00 38.50 337 ALA A N 1
ATOM 2527 C CA . ALA A 1 337 ? -8.880 8.910 -15.250 1.00 38.50 337 ALA A CA 1
ATOM 2528 C C . ALA A 1 337 ? -9.634 7.709 -15.862 1.00 38.50 337 ALA A C 1
ATOM 2530 O O . ALA A 1 337 ? -10.549 7.177 -15.244 1.00 38.50 337 ALA A O 1
ATOM 2531 N N . VAL A 1 338 ? -9.240 7.240 -17.051 1.00 43.84 338 VAL A N 1
ATOM 2532 C CA . VAL A 1 338 ? -9.843 6.073 -17.723 1.00 43.84 338 VAL A CA 1
ATOM 2533 C C . VAL A 1 338 ? -9.367 4.765 -17.085 1.00 43.84 338 VAL A C 1
ATOM 2535 O O . VAL A 1 338 ? -10.161 3.843 -16.922 1.00 43.84 338 VAL A O 1
ATOM 2538 N N . LEU A 1 339 ? -8.102 4.701 -16.654 1.00 45.78 339 LEU A N 1
ATOM 2539 C CA . LEU A 1 339 ? -7.579 3.590 -15.847 1.00 45.78 339 LEU A CA 1
ATOM 2540 C C . LEU A 1 339 ? -8.251 3.527 -14.465 1.00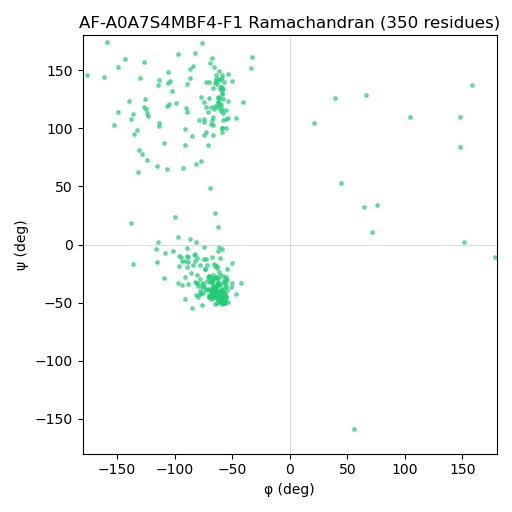 45.78 339 LEU A C 1
ATOM 2542 O O . LEU A 1 339 ? -8.580 2.437 -14.011 1.00 45.78 339 LEU A O 1
ATOM 2546 N N . LEU A 1 340 ? -8.526 4.677 -13.838 1.00 43.81 340 LEU A N 1
ATOM 2547 C CA . LEU A 1 340 ? -9.298 4.768 -12.591 1.00 43.81 340 LEU A CA 1
ATOM 2548 C C . LEU A 1 340 ? -10.792 4.429 -12.786 1.00 43.81 340 LEU A C 1
ATOM 2550 O O . LEU A 1 340 ? -11.420 3.895 -11.878 1.00 43.81 340 LEU A O 1
ATOM 2554 N N . ALA A 1 341 ? -11.361 4.663 -13.972 1.00 39.78 341 ALA A N 1
ATOM 2555 C CA . ALA A 1 341 ? -12.734 4.262 -14.295 1.00 39.78 341 ALA A CA 1
ATOM 2556 C C . ALA A 1 341 ? -12.869 2.750 -14.573 1.00 39.78 341 ALA A C 1
ATOM 2558 O O . ALA A 1 341 ? -13.864 2.142 -14.190 1.00 39.78 341 ALA A O 1
ATOM 2559 N N . TRP A 1 342 ? -11.849 2.116 -15.166 1.00 36.09 342 TRP A N 1
ATOM 2560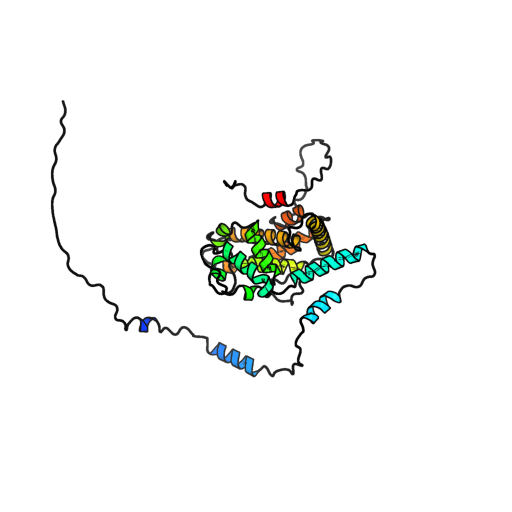 C CA . TRP A 1 342 ? -11.746 0.647 -15.305 1.00 36.09 342 TRP A CA 1
ATOM 2561 C C . TRP A 1 342 ? -11.542 -0.084 -13.965 1.00 36.09 342 TRP A C 1
ATOM 2563 O O . TRP A 1 342 ? -11.612 -1.307 -13.884 1.00 36.09 342 TRP A O 1
ATOM 2573 N N . VAL A 1 343 ? -11.272 0.681 -12.910 1.00 43.56 343 VAL A N 1
ATOM 2574 C CA . VAL A 1 343 ? -10.970 0.245 -11.546 1.00 43.56 343 VAL A CA 1
ATOM 2575 C C . VAL A 1 343 ? -12.237 0.087 -10.681 1.00 43.56 343 VAL A C 1
ATOM 2577 O O . VAL A 1 343 ? -12.126 -0.424 -9.565 1.00 43.56 343 VAL A O 1
ATOM 2580 N N . CYS A 1 344 ? -13.426 0.415 -11.209 1.00 33.81 344 CYS A N 1
ATOM 2581 C CA . CYS A 1 344 ? -14.734 0.108 -10.616 1.00 33.81 344 CYS A CA 1
ATOM 2582 C C . CYS A 1 344 ? -15.442 -1.035 -11.373 1.00 33.81 344 CYS A C 1
ATOM 2584 O O . CYS A 1 344 ? -15.422 -1.049 -12.606 1.00 33.81 344 CYS A O 1
ATOM 2586 N N . PRO A 1 345 ? -16.106 -1.983 -10.681 1.00 32.81 345 PRO A N 1
ATOM 2587 C CA . PRO A 1 345 ? -16.896 -3.011 -11.350 1.00 32.81 345 PRO A CA 1
ATOM 2588 C C . PRO A 1 345 ? -18.079 -2.375 -12.109 1.00 32.81 345 PRO A C 1
ATOM 2590 O O . PRO A 1 345 ? -18.644 -1.377 -11.650 1.00 32.81 345 PRO A O 1
ATOM 2593 N N . PRO A 1 346 ? -18.485 -2.937 -13.262 1.00 29.09 346 PRO A N 1
ATOM 2594 C CA . PRO A 1 346 ? -19.616 -2.426 -14.026 1.00 29.09 346 PRO A CA 1
ATOM 2595 C C . PRO A 1 346 ? -20.905 -2.686 -13.238 1.00 29.09 346 PRO A C 1
ATOM 2597 O O . PRO A 1 346 ? -21.374 -3.818 -13.167 1.00 29.09 346 PRO A O 1
ATOM 2600 N N . GLY A 1 347 ? -21.470 -1.651 -12.611 1.00 37.78 347 GLY A N 1
ATOM 2601 C CA . GLY A 1 347 ? -22.726 -1.818 -11.875 1.00 37.78 347 GLY A CA 1
ATOM 2602 C C . GLY A 1 347 ? -23.308 -0.610 -11.146 1.00 37.78 347 GLY A C 1
ATOM 2603 O O . GLY A 1 347 ? -24.451 -0.702 -10.716 1.00 37.78 347 GLY A O 1
ATOM 2604 N N . GLN A 1 348 ? -22.601 0.514 -10.997 1.00 39.97 348 GLN A N 1
ATOM 2605 C CA . GLN A 1 348 ? -23.156 1.664 -10.271 1.00 39.97 348 GLN A CA 1
ATOM 2606 C C . GLN A 1 348 ? -22.903 2.979 -11.009 1.00 39.97 348 GLN A C 1
ATOM 2608 O O . GLN A 1 348 ? -21.864 3.618 -10.873 1.00 39.97 348 GLN A O 1
ATOM 2613 N N . THR A 1 349 ? -23.893 3.397 -11.796 1.00 34.88 349 THR A N 1
ATOM 2614 C CA . THR A 1 349 ? -24.111 4.813 -12.096 1.00 34.88 349 THR A CA 1
ATOM 2615 C C . THR A 1 349 ? -24.635 5.477 -10.828 1.00 34.88 349 THR A C 1
ATOM 2617 O O . THR A 1 349 ? -25.734 5.150 -10.379 1.00 34.88 349 THR A O 1
ATOM 2620 N N . ALA A 1 350 ? -23.857 6.388 -10.249 1.00 33.19 350 ALA A N 1
ATOM 2621 C CA . ALA A 1 350 ? -24.326 7.266 -9.187 1.00 33.19 350 ALA A CA 1
ATOM 2622 C C . ALA A 1 350 ? -25.514 8.095 -9.707 1.00 33.19 350 ALA A C 1
ATOM 2624 O O . ALA A 1 350 ? -25.365 8.868 -10.654 1.00 33.19 350 ALA A O 1
ATOM 2625 N N . GLN A 1 351 ? -26.696 7.908 -9.116 1.00 31.86 351 GLN A N 1
ATOM 2626 C CA . GLN A 1 351 ? -27.728 8.940 -9.137 1.00 31.86 351 GLN A CA 1
ATOM 2627 C C . GLN A 1 351 ? -27.323 10.000 -8.111 1.00 31.86 351 GLN A C 1
ATOM 2629 O O . GLN A 1 351 ? -26.975 9.661 -6.980 1.00 31.86 351 GLN A O 1
ATOM 2634 N N . ALA A 1 352 ? -27.278 11.241 -8.595 1.00 37.44 352 ALA A N 1
ATOM 2635 C CA . ALA A 1 352 ? -26.900 12.447 -7.870 1.00 37.44 352 ALA A CA 1
ATOM 2636 C C . ALA A 1 352 ? -27.880 12.805 -6.749 1.00 37.44 352 ALA A C 1
ATOM 2638 O O . ALA A 1 352 ? -29.087 12.502 -6.909 1.00 37.44 352 ALA A O 1
#

Secondary structure (DSSP, 8-state):
--PPPP--------------------TTSHHHHT--------HHHHHHHHHHHTT-PPP--------THHHHHHHHTT------THHHHHHHHHHHHHHHHH----HHHHHHHHHHHHHHH-TTS---SS-THHHHTT--SSSSGGGTHHHHHHHHHHHHHHHHHHT--HHHHHHSTT---HHHHHHHHHHHHHHHTTSS---S-STT--PPPPHHHHHHHHHHHHHHHHHHHTT--S-TTHHHHHHHHHHHHHHHHHHHTS---TTS-GGGGHHHHHHHHHHHHHHHGGGSPSSP-HHHHHHHHHSSS---------S----------------HHHHHHTTS-TT-----

pLDDT: mean 72.27, std 24.54, range [27.25, 98.12]

Organism: NCBI:txid72548

InterPro domains:
  IPR006816 ELMO domain [PF04727] (107-228)
  IPR006816 ELMO domain [PS51335] (109-289)
  IPR050868 Engulfment and cell motility domain-containing protein [PTHR12771] (108-221)

Sequence (352 aa):
NAQPARNPDSSCGLVGRSNAGCPMVAPQDLERLMRTPSKRMSRKLMLEVDAYESKVKPPNVPDAEASPQSILDDVISASHPKKSKKSASTSALGLGLRLECAELFDEAKHDSLLRELWRRAVPQEPFARFNHHWEETLGFQTDDPVRDLRGARALGLKQLVHFCSTSGNLEVITHGGSAFPLAAASLNVTLMLCSHLGLLTMPAGGSSAIAPCSDDVILAFMRLHAALAADHEATGSASASLCLDLMHTQCLRWLLDRWERLDLSPRAPRIMQFPALLRDLRAHIKTTLPLVEAPWSIGALLLALRQEGGGVPSGAPPSGAAARGSSTAVSRAISVAVLLAWVCPPGQTAQA